Protein AF-A0A812XIU7-F1 (afdb_monomer_lite)

Structure (mmCIF, N/CA/C/O backbone):
data_AF-A0A812XIU7-F1
#
_entry.id   AF-A0A812XIU7-F1
#
loop_
_atom_site.group_PDB
_atom_site.id
_atom_site.type_symbol
_atom_site.label_atom_id
_atom_site.label_alt_id
_atom_site.label_comp_id
_atom_site.label_asym_id
_atom_site.label_entity_id
_atom_site.label_seq_id
_atom_site.pdbx_PDB_ins_code
_atom_site.Cartn_x
_atom_site.Cartn_y
_atom_site.Cartn_z
_atom_site.occupancy
_atom_site.B_iso_or_equiv
_atom_site.auth_seq_id
_atom_site.auth_comp_id
_atom_site.auth_asym_id
_atom_site.auth_atom_id
_atom_site.pdbx_PDB_model_num
ATOM 1 N N . MET A 1 1 ? -21.521 -12.046 -0.332 1.00 27.75 1 MET A N 1
ATOM 2 C CA . MET A 1 1 ? -21.557 -12.047 1.145 1.00 27.75 1 MET A CA 1
ATOM 3 C C . MET A 1 1 ? -20.134 -12.257 1.609 1.00 27.75 1 MET A C 1
ATOM 5 O O . MET A 1 1 ? -19.606 -13.340 1.399 1.00 27.75 1 MET A O 1
ATOM 9 N N . THR A 1 2 ? -19.492 -11.215 2.124 1.00 30.69 2 THR A N 1
ATOM 10 C CA . THR A 1 2 ? -18.152 -11.308 2.716 1.00 30.69 2 THR A CA 1
ATOM 11 C C . THR A 1 2 ? -18.256 -12.182 3.971 1.00 30.69 2 THR A C 1
ATOM 13 O O . THR A 1 2 ? -19.172 -11.941 4.762 1.00 30.69 2 THR A O 1
ATOM 16 N N . PRO A 1 3 ? -17.415 -13.212 4.167 1.00 35.97 3 PRO A N 1
ATOM 17 C CA . PRO A 1 3 ? -17.447 -13.993 5.396 1.00 35.97 3 PRO A CA 1
ATOM 18 C C . PRO A 1 3 ? -17.118 -13.063 6.568 1.00 35.97 3 PRO A C 1
ATOM 20 O O . PRO A 1 3 ? -16.015 -12.524 6.644 1.00 35.97 3 PRO A O 1
ATOM 23 N N . GLY A 1 4 ? -18.089 -12.824 7.450 1.00 38.94 4 GLY A N 1
ATOM 24 C CA . GLY A 1 4 ? -17.844 -12.110 8.699 1.00 38.94 4 GLY A CA 1
ATOM 25 C C . GLY A 1 4 ? -16.819 -12.875 9.535 1.00 38.94 4 GLY A C 1
ATOM 26 O O . GLY A 1 4 ? -16.829 -14.107 9.561 1.00 38.94 4 GLY A O 1
ATOM 27 N N . ARG A 1 5 ? -15.914 -12.153 10.200 1.00 52.97 5 ARG A N 1
ATOM 28 C CA . ARG A 1 5 ? -14.973 -12.758 11.148 1.00 52.97 5 ARG A CA 1
ATOM 29 C C . ARG A 1 5 ? -15.722 -13.221 12.392 1.00 52.97 5 ARG A C 1
ATOM 31 O O . ARG A 1 5 ? -16.670 -12.583 12.846 1.00 52.97 5 ARG A O 1
ATOM 38 N N . VAL A 1 6 ? -15.289 -14.351 12.930 1.00 43.41 6 VAL A N 1
ATOM 39 C CA . VAL A 1 6 ? -15.945 -15.030 14.040 1.00 43.41 6 VAL A CA 1
ATOM 40 C C . VAL A 1 6 ? -14.928 -15.217 15.155 1.00 43.41 6 VAL A C 1
ATOM 42 O O . VAL A 1 6 ? -13.907 -15.860 14.939 1.00 43.41 6 VAL A O 1
ATOM 45 N N . SER A 1 7 ? -15.218 -14.686 16.341 1.00 48.97 7 SER A N 1
ATOM 46 C CA . SER A 1 7 ? -14.472 -15.000 17.561 1.00 48.97 7 SER A CA 1
ATOM 47 C C . SER A 1 7 ? -15.329 -15.916 18.428 1.00 48.97 7 SER A C 1
ATOM 49 O O . SER A 1 7 ? -16.550 -15.761 18.497 1.00 48.97 7 SER A O 1
ATOM 51 N N . VAL A 1 8 ? -14.713 -16.882 19.102 1.00 49.06 8 VAL A N 1
ATOM 52 C CA . VAL A 1 8 ? -15.435 -17.764 20.027 1.00 49.06 8 VAL A CA 1
ATOM 53 C C . VAL A 1 8 ? -15.253 -17.234 21.446 1.00 49.06 8 VAL A C 1
ATOM 55 O O . VAL A 1 8 ? -14.121 -17.058 21.899 1.00 49.06 8 VAL A O 1
ATOM 58 N N . ILE A 1 9 ? -16.362 -16.968 22.144 1.00 50.53 9 ILE A N 1
ATOM 59 C CA . ILE A 1 9 ? -16.345 -16.592 23.560 1.00 50.53 9 ILE A CA 1
ATOM 60 C C . ILE A 1 9 ? -16.691 -17.837 24.371 1.00 50.53 9 ILE A C 1
ATOM 62 O O . ILE A 1 9 ? -17.777 -18.406 24.231 1.00 50.53 9 ILE A O 1
ATOM 66 N N . CYS A 1 10 ? -15.765 -18.255 25.230 1.00 45.28 10 CYS A N 1
ATOM 67 C CA . CYS A 1 10 ? -16.014 -19.315 26.198 1.00 45.28 10 CYS A CA 1
ATOM 68 C C . CYS A 1 10 ? -15.476 -18.877 27.565 1.00 45.28 10 CYS A C 1
ATOM 70 O O . CYS A 1 10 ? -14.320 -18.464 27.659 1.00 45.28 10 CYS A O 1
ATOM 72 N N . ASP A 1 11 ? -16.329 -18.926 28.592 1.00 48.81 11 ASP A N 1
ATOM 73 C CA . ASP A 1 11 ? -15.999 -18.636 29.996 1.00 48.81 11 ASP A CA 1
ATOM 74 C C . ASP A 1 11 ? -15.171 -17.347 30.206 1.00 48.81 11 ASP A C 1
ATOM 76 O O . ASP A 1 11 ? -14.060 -17.383 30.737 1.00 48.81 11 ASP A O 1
ATOM 80 N N . ASP A 1 12 ? -15.692 -16.203 29.740 1.00 52.38 12 ASP A N 1
ATOM 81 C CA . ASP A 1 12 ? -15.084 -14.861 29.853 1.00 52.38 12 ASP A CA 1
ATOM 82 C C . ASP A 1 12 ? -13.700 -14.682 29.188 1.00 52.38 12 ASP A C 1
ATOM 84 O O . ASP A 1 12 ? -13.035 -13.662 29.380 1.00 52.38 12 ASP A O 1
ATOM 88 N N . LYS A 1 13 ? -13.262 -15.633 28.351 1.00 44.34 13 LYS A N 1
ATOM 89 C CA . LYS A 1 13 ? -12.038 -15.519 27.544 1.00 44.34 13 LYS A CA 1
ATOM 90 C C . LYS A 1 13 ? -12.365 -15.351 26.063 1.00 44.34 13 LYS A C 1
ATOM 92 O O . LYS A 1 13 ? -13.088 -16.156 25.474 1.00 44.34 13 LYS A O 1
ATOM 97 N N . VAL A 1 14 ? -11.798 -14.305 25.461 1.00 50.66 14 VAL A N 1
ATOM 98 C CA . VAL A 1 14 ? -11.884 -14.031 24.020 1.00 50.66 14 VAL A CA 1
ATOM 99 C C . VAL A 1 14 ? -10.677 -14.655 23.330 1.00 50.66 14 VAL A C 1
ATOM 101 O O . VAL A 1 14 ? -9.539 -14.328 23.657 1.00 50.66 14 VAL A O 1
ATOM 104 N N . TRP A 1 15 ? -10.931 -15.541 22.369 1.00 48.22 15 TRP A N 1
ATOM 105 C CA . TRP A 1 15 ? -9.899 -16.167 21.543 1.00 48.22 15 TRP A CA 1
ATOM 106 C C . TRP A 1 15 ? -9.942 -15.541 20.146 1.00 48.22 15 TRP A C 1
ATOM 108 O O . TRP A 1 15 ? -10.990 -15.553 19.500 1.00 48.22 15 TRP A O 1
ATOM 118 N N . THR A 1 16 ? -8.827 -14.956 19.700 1.00 46.47 16 THR A N 1
ATOM 119 C CA . THR A 1 16 ? -8.733 -14.178 18.445 1.00 46.47 16 THR A CA 1
ATOM 120 C C . THR A 1 16 ? -7.820 -14.811 17.391 1.00 46.47 16 THR A C 1
ATOM 122 O O . THR A 1 16 ? -7.386 -14.119 16.473 1.00 46.47 16 THR A O 1
ATOM 125 N N . ASP A 1 17 ? -7.495 -16.099 17.514 1.00 44.28 17 ASP A N 1
ATOM 126 C CA . ASP A 1 17 ? -6.550 -16.754 16.603 1.00 44.28 17 ASP A CA 1
ATOM 127 C C . ASP A 1 17 ? -7.186 -17.051 15.226 1.00 44.28 17 ASP A C 1
ATOM 129 O O . ASP A 1 17 ? -8.308 -17.569 15.178 1.00 44.28 17 ASP A O 1
ATOM 133 N N . PRO A 1 18 ? -6.502 -16.764 14.099 1.00 41.38 18 PRO A N 1
ATOM 134 C CA . PRO A 1 18 ? -7.070 -16.896 12.757 1.00 41.38 18 PRO A CA 1
ATOM 135 C C . PRO A 1 18 ? -7.195 -18.345 12.249 1.00 41.38 18 PRO A C 1
ATOM 137 O O . PRO A 1 18 ? -7.810 -18.554 11.206 1.00 41.38 18 PRO A O 1
ATOM 140 N N . GLU A 1 19 ? -6.682 -19.349 12.972 1.00 40.09 19 GLU A N 1
ATOM 141 C CA . GLU A 1 19 ? -6.686 -20.764 12.548 1.00 40.09 19 GLU A CA 1
ATOM 142 C C . GLU A 1 19 ? -7.580 -21.694 13.385 1.00 40.09 19 GLU A C 1
ATOM 144 O O . GLU A 1 19 ? -7.420 -22.917 13.373 1.00 40.09 19 GLU A O 1
ATOM 149 N N . ILE A 1 20 ? -8.569 -21.167 14.107 1.00 44.88 20 ILE A N 1
ATOM 150 C CA . ILE A 1 20 ? -9.495 -22.041 14.833 1.00 44.88 20 ILE A CA 1
ATOM 151 C C . ILE A 1 20 ? -10.476 -22.683 13.841 1.00 44.88 20 ILE A C 1
ATOM 153 O O . ILE A 1 20 ? -11.452 -22.073 13.399 1.00 44.88 20 ILE A O 1
ATOM 157 N N . GLN A 1 21 ? -10.245 -23.953 13.501 1.00 41.19 21 GLN A N 1
ATOM 158 C CA . GLN A 1 21 ? -11.233 -24.751 12.785 1.00 41.19 21 GLN A CA 1
ATOM 159 C C . GLN A 1 21 ? -12.476 -24.914 13.677 1.00 41.19 21 GLN A C 1
ATOM 161 O O . GLN A 1 21 ? -12.418 -25.531 14.736 1.00 41.19 21 GLN A O 1
ATOM 166 N N . LEU A 1 22 ? -13.629 -24.409 13.216 1.00 43.75 22 LEU A N 1
ATOM 167 C CA . LEU A 1 22 ? -14.966 -24.464 13.856 1.00 43.75 22 LEU A CA 1
ATOM 168 C C . LEU A 1 22 ? -15.405 -25.848 14.398 1.00 43.75 22 LEU A C 1
ATOM 170 O O . LEU A 1 22 ? -16.418 -25.964 15.082 1.00 43.75 22 LEU A O 1
ATOM 174 N N . LYS A 1 23 ? -14.665 -26.908 14.070 1.00 43.53 23 LYS A N 1
ATOM 175 C CA . LYS A 1 23 ? -14.909 -28.309 14.422 1.00 43.53 23 LYS A CA 1
ATOM 176 C C . LYS A 1 23 ? -14.686 -28.589 15.914 1.00 43.53 23 LYS A C 1
ATOM 178 O O . LYS A 1 23 ? -15.321 -29.491 16.451 1.00 43.53 23 LYS A O 1
ATOM 183 N N . ASP A 1 24 ? -13.838 -27.801 16.575 1.00 45.62 24 ASP A N 1
ATOM 184 C CA . ASP A 1 24 ? -13.311 -28.127 17.908 1.00 45.62 24 ASP A CA 1
ATOM 185 C C . ASP A 1 24 ? -14.103 -27.514 19.083 1.00 45.62 24 ASP A C 1
ATOM 187 O O . ASP A 1 24 ? -13.796 -27.782 20.245 1.00 45.62 24 ASP A O 1
ATOM 191 N N . PHE A 1 25 ? -15.150 -26.722 18.814 1.00 49.72 25 PHE A N 1
ATOM 192 C CA . PHE A 1 25 ? -15.809 -25.877 19.827 1.00 49.72 25 PHE A CA 1
ATOM 193 C C . PHE A 1 25 ? -17.215 -26.312 20.277 1.00 49.72 25 PHE A C 1
ATOM 195 O O . PHE A 1 25 ? -17.905 -25.558 20.961 1.00 49.72 25 PHE A O 1
ATOM 202 N N . TRP A 1 26 ? -17.636 -27.549 19.998 1.00 45.97 26 TRP A N 1
ATOM 203 C CA . TRP A 1 26 ? -18.909 -28.100 20.500 1.00 45.97 26 TRP A CA 1
ATOM 204 C C . TRP A 1 26 ? -18.817 -28.588 21.958 1.00 45.97 26 TRP A C 1
ATOM 206 O O . TRP A 1 26 ? -19.175 -29.724 22.267 1.00 45.97 26 TRP A O 1
ATOM 216 N N . LYS A 1 27 ? -18.318 -27.745 22.870 1.00 48.00 27 LYS A N 1
ATOM 217 C CA . LYS A 1 27 ? -18.477 -27.958 24.317 1.00 48.00 27 LYS A CA 1
ATOM 218 C C . LYS A 1 27 ? -19.702 -27.187 24.804 1.00 48.00 27 LYS A C 1
ATOM 220 O O . LYS A 1 27 ? -19.914 -26.042 24.410 1.00 48.00 27 LYS A O 1
ATOM 225 N N . GLU A 1 28 ? -20.513 -27.823 25.647 1.00 43.22 28 GLU A N 1
ATOM 226 C CA . GLU A 1 28 ? -21.663 -27.186 26.297 1.00 43.22 28 GLU A CA 1
ATOM 227 C C . GLU A 1 28 ? -21.200 -25.919 27.042 1.00 43.22 28 GLU A C 1
ATOM 229 O O . GLU A 1 28 ? -20.360 -26.009 27.932 1.00 43.22 28 GLU A O 1
ATOM 234 N N . GLY A 1 29 ? -21.719 -24.745 26.657 1.00 51.94 29 GLY A N 1
ATOM 235 C CA . GLY A 1 29 ? -21.456 -23.465 27.334 1.00 51.94 29 GLY A CA 1
ATOM 236 C C . GLY A 1 29 ? -20.746 -22.380 26.514 1.00 51.94 29 GLY A C 1
ATOM 237 O O . GLY A 1 29 ? -20.786 -21.223 26.922 1.00 51.94 29 GLY A O 1
ATOM 238 N N . CYS A 1 30 ? -20.153 -22.683 25.351 1.00 45.47 30 CYS A N 1
ATOM 239 C CA . CYS A 1 30 ? -19.536 -21.639 24.523 1.00 45.47 30 CYS A CA 1
ATOM 240 C C . CYS A 1 30 ? -20.581 -20.922 23.642 1.00 45.47 30 CYS A C 1
ATOM 242 O O . CYS A 1 30 ? -21.376 -21.564 22.950 1.00 45.47 30 CYS A O 1
ATOM 244 N N . THR A 1 31 ? -20.547 -19.585 23.619 1.00 48.44 31 THR A N 1
ATOM 245 C CA . THR A 1 31 ? -21.365 -18.760 22.713 1.00 48.44 31 THR A CA 1
ATOM 246 C C . THR A 1 31 ? -20.494 -18.217 21.590 1.00 48.44 31 THR A C 1
ATOM 248 O O . THR A 1 31 ? -19.477 -17.560 21.811 1.00 48.44 31 THR A O 1
ATOM 251 N N . LEU A 1 32 ? -20.907 -18.498 20.359 1.00 45.50 32 LEU A N 1
ATOM 252 C CA . LEU A 1 32 ? -20.298 -17.944 19.163 1.00 45.50 32 LEU A CA 1
ATOM 253 C C . LEU A 1 32 ? -20.829 -16.521 18.972 1.00 45.50 32 LEU A C 1
ATOM 255 O O . LEU A 1 32 ? -21.964 -16.332 18.537 1.00 45.50 32 LEU A O 1
ATOM 259 N N . THR A 1 33 ? -20.016 -15.526 19.310 1.00 43.94 33 THR A N 1
ATOM 260 C CA . THR A 1 33 ? -20.345 -14.126 19.046 1.00 43.94 33 THR A CA 1
ATOM 261 C C . THR A 1 33 ? -19.482 -13.669 17.886 1.00 43.94 33 THR A C 1
ATOM 263 O O . THR A 1 33 ? -18.273 -13.508 18.032 1.00 43.94 33 THR A O 1
ATOM 266 N N . ALA A 1 34 ? -20.093 -13.462 16.720 1.00 43.47 34 ALA A N 1
ATOM 267 C CA . ALA A 1 34 ? -19.420 -12.773 15.629 1.00 43.47 34 ALA A CA 1
ATOM 268 C C . ALA A 1 34 ? -19.021 -11.375 16.127 1.00 43.47 34 ALA A C 1
ATOM 270 O O . ALA A 1 34 ? -19.867 -10.500 16.304 1.00 43.47 34 ALA A O 1
ATOM 271 N N . LEU A 1 35 ? -17.737 -11.189 16.433 1.00 45.88 35 LEU A N 1
ATOM 272 C CA . LEU A 1 35 ? -17.168 -9.870 16.650 1.00 45.88 35 LEU A CA 1
ATOM 273 C C . LEU A 1 35 ? -16.968 -9.273 15.263 1.00 45.88 35 LEU A C 1
ATOM 275 O O . LEU A 1 35 ? -15.939 -9.474 14.618 1.00 45.88 35 LEU A O 1
ATOM 279 N N . GLU A 1 36 ? -17.991 -8.572 14.787 1.00 51.38 36 GLU A N 1
ATOM 280 C CA . GLU A 1 36 ? -17.862 -7.729 13.610 1.00 51.38 36 GLU A CA 1
ATOM 281 C C . GLU A 1 36 ? -16.829 -6.650 13.940 1.00 51.38 36 GLU A C 1
ATOM 283 O O . GLU A 1 36 ? -17.086 -5.726 14.714 1.00 51.38 36 GLU A O 1
ATOM 288 N N . THR A 1 37 ? -15.616 -6.788 13.399 1.00 58.59 37 THR A N 1
ATOM 289 C CA . THR A 1 37 ? -14.691 -5.656 13.375 1.00 58.59 37 THR A CA 1
ATOM 290 C C . THR A 1 37 ? -15.404 -4.550 12.598 1.00 58.59 37 THR A C 1
ATOM 292 O O . THR A 1 37 ? -15.883 -4.836 11.496 1.00 58.59 37 THR A O 1
ATOM 295 N N . PRO A 1 38 ? -15.538 -3.326 13.142 1.00 68.69 38 PRO A N 1
ATOM 296 C CA . PRO A 1 38 ? -16.236 -2.264 12.437 1.00 68.69 38 PRO A CA 1
ATOM 297 C C . PRO A 1 38 ? -15.642 -2.093 11.040 1.00 68.69 38 PRO A C 1
ATOM 299 O O . PRO A 1 38 ? -14.417 -1.998 10.899 1.00 68.69 38 PRO A O 1
ATOM 302 N N . ALA A 1 39 ? -16.505 -2.074 10.022 1.00 83.06 39 ALA A N 1
ATOM 303 C CA . ALA A 1 39 ? -16.090 -1.857 8.641 1.00 83.06 39 ALA A CA 1
ATOM 304 C C . ALA A 1 39 ? -15.208 -0.606 8.538 1.00 83.06 39 ALA A C 1
ATOM 306 O O . ALA A 1 39 ? -15.404 0.367 9.281 1.00 83.06 39 ALA A O 1
ATOM 307 N N . TRP A 1 40 ? -14.230 -0.624 7.633 1.00 91.81 40 TRP A N 1
ATOM 308 C CA . TRP A 1 40 ? -13.385 0.544 7.463 1.00 91.81 40 TRP A CA 1
ATOM 309 C C . TRP A 1 40 ? -14.194 1.736 6.949 1.00 91.81 40 TRP A C 1
ATOM 311 O O . TRP A 1 40 ? -15.048 1.637 6.071 1.00 91.81 40 TRP A O 1
ATOM 321 N N . GLY A 1 41 ? -13.905 2.893 7.531 1.00 92.62 41 GLY A N 1
ATOM 322 C CA . GLY A 1 41 ? -14.511 4.166 7.184 1.00 92.62 41 GLY A CA 1
ATOM 323 C C . GLY A 1 41 ? -13.704 5.312 7.778 1.00 92.62 41 GLY A C 1
ATOM 324 O O . GLY A 1 41 ? -12.737 5.094 8.512 1.00 92.62 41 GLY A O 1
ATOM 325 N N . VAL A 1 42 ? -14.123 6.545 7.492 1.00 93.31 42 VAL A N 1
ATOM 326 C CA . VAL A 1 42 ? -13.384 7.768 7.855 1.00 93.31 42 VAL A CA 1
ATOM 327 C C . VAL A 1 42 ? -13.032 7.824 9.348 1.00 93.31 42 VAL A C 1
ATOM 329 O O . VAL A 1 42 ? -11.911 8.172 9.694 1.00 93.31 42 VAL A O 1
ATOM 332 N N . ALA A 1 43 ? -13.941 7.424 10.244 1.00 94.06 43 ALA A N 1
ATOM 333 C CA . ALA A 1 43 ? -13.693 7.457 11.690 1.00 94.06 43 ALA A CA 1
ATOM 334 C C . ALA A 1 43 ? -12.560 6.510 12.141 1.00 94.06 43 ALA A C 1
ATOM 336 O O . ALA A 1 43 ? -11.725 6.884 12.969 1.00 94.06 43 ALA A O 1
ATOM 337 N N . ARG A 1 44 ? -12.504 5.291 11.585 1.00 94.69 44 ARG A N 1
ATOM 338 C CA . ARG A 1 44 ? -11.441 4.319 11.891 1.00 94.69 44 ARG A CA 1
ATOM 339 C C . ARG A 1 44 ? -10.114 4.745 11.262 1.00 94.69 44 ARG A C 1
ATOM 341 O O . ARG A 1 44 ? -9.084 4.683 11.926 1.00 94.69 44 ARG A O 1
ATOM 348 N N . LEU A 1 45 ? -10.147 5.292 10.043 1.00 96.94 45 LEU A N 1
ATOM 349 C CA . LEU A 1 45 ? -8.972 5.896 9.406 1.00 96.94 45 LEU A CA 1
ATOM 350 C C . LEU A 1 45 ? -8.408 7.079 10.209 1.00 96.94 45 LEU A C 1
ATOM 352 O O . LEU A 1 45 ? -7.197 7.171 10.366 1.00 96.94 45 LEU A O 1
ATOM 356 N N . GLU A 1 46 ? -9.250 7.948 10.775 1.00 97.06 46 GLU A N 1
ATOM 357 C CA . GLU A 1 46 ? -8.790 9.041 11.650 1.00 97.06 46 GLU A CA 1
ATOM 358 C C . GLU A 1 46 ? -8.149 8.516 12.946 1.00 97.06 46 GLU A C 1
ATOM 360 O O . GLU A 1 46 ? -7.183 9.093 13.446 1.00 97.06 46 GLU A O 1
ATOM 365 N N . THR A 1 47 ? -8.626 7.380 13.464 1.00 96.00 47 THR A N 1
ATOM 366 C CA . THR A 1 47 ? -7.997 6.716 14.617 1.00 96.00 47 THR A CA 1
ATOM 367 C C . THR A 1 47 ? -6.622 6.162 14.242 1.00 96.00 47 THR A C 1
ATOM 369 O O . THR A 1 47 ? -5.651 6.395 14.961 1.00 96.00 47 THR A O 1
ATOM 372 N N . LEU A 1 48 ? -6.504 5.491 13.091 1.00 95.69 48 LEU A N 1
ATOM 373 C CA . LEU A 1 48 ? -5.216 5.022 12.574 1.00 95.69 48 LEU A CA 1
ATOM 374 C C . LEU A 1 48 ? -4.253 6.194 12.321 1.00 95.69 48 LEU A C 1
ATOM 376 O O . LEU A 1 48 ? -3.085 6.142 12.703 1.00 95.69 48 LEU A O 1
ATOM 380 N N . LYS A 1 49 ? -4.755 7.290 11.749 1.00 97.00 49 LYS A N 1
ATOM 381 C CA . LYS A 1 49 ? -4.004 8.527 11.507 1.00 97.00 49 LYS A CA 1
ATOM 382 C C . LYS A 1 49 ? -3.428 9.115 12.781 1.00 97.00 49 LYS A C 1
ATOM 384 O O . LYS A 1 49 ? -2.274 9.532 12.777 1.00 97.00 49 LYS A O 1
ATOM 389 N N . ALA A 1 50 ? -4.197 9.134 13.869 1.00 96.69 50 ALA A N 1
ATOM 390 C CA . ALA A 1 50 ? -3.696 9.601 15.155 1.00 96.69 50 ALA A CA 1
ATOM 391 C C . ALA A 1 50 ? -2.479 8.782 15.621 1.00 96.69 50 ALA A C 1
ATOM 393 O O . ALA A 1 50 ? -1.508 9.366 16.099 1.00 96.69 50 ALA A O 1
ATOM 394 N N . LYS A 1 51 ? -2.486 7.458 15.409 1.00 94.25 51 LYS A N 1
ATOM 395 C CA . LYS A 1 51 ? -1.351 6.580 15.742 1.00 94.25 51 LYS A CA 1
ATOM 396 C C . LYS A 1 51 ? -0.132 6.852 14.855 1.00 94.25 51 LYS A C 1
ATOM 398 O O . LYS A 1 51 ? 0.971 7.001 15.368 1.00 94.25 51 LYS A O 1
ATOM 403 N N . PHE A 1 52 ? -0.323 7.011 13.545 1.00 95.25 52 PHE A N 1
ATOM 404 C CA . PHE A 1 52 ? 0.768 7.382 12.630 1.00 95.25 52 PHE A CA 1
ATOM 405 C C . PHE A 1 52 ? 1.377 8.750 12.957 1.00 95.25 52 PHE A C 1
ATOM 407 O O . PHE A 1 52 ? 2.591 8.906 12.921 1.00 95.25 52 PHE A O 1
ATOM 414 N N . LEU A 1 53 ? 0.557 9.742 13.313 1.00 95.12 53 LEU A N 1
ATOM 415 C CA . LEU A 1 53 ? 1.043 11.070 13.702 1.00 95.12 53 LEU A CA 1
ATOM 416 C C . LEU A 1 53 ? 1.753 11.076 15.060 1.00 95.12 53 LEU A C 1
ATOM 418 O O . LEU A 1 53 ? 2.615 11.921 15.284 1.00 95.12 53 LEU A O 1
ATOM 422 N N . LYS A 1 54 ? 1.401 10.153 15.960 1.00 94.06 54 LYS A N 1
ATOM 423 C CA . LYS A 1 54 ? 2.095 9.974 17.240 1.00 94.06 54 LYS A CA 1
ATOM 424 C C . LYS A 1 54 ? 3.518 9.433 17.043 1.00 94.06 54 LYS A C 1
ATOM 426 O O . LYS A 1 54 ? 4.422 9.882 17.737 1.00 94.06 54 LYS A O 1
ATOM 431 N N . HIS A 1 55 ? 3.706 8.525 16.084 1.00 91.50 55 HIS A N 1
ATOM 432 C CA . HIS A 1 55 ? 4.930 7.721 15.913 1.00 91.50 55 HIS A CA 1
ATOM 433 C C . HIS A 1 55 ? 5.676 7.973 14.601 1.00 91.50 55 HIS A C 1
ATOM 435 O O . HIS A 1 55 ? 6.522 7.192 14.175 1.00 91.50 55 HIS A O 1
ATOM 441 N N . GLY A 1 56 ? 5.330 9.034 13.890 1.00 93.75 56 GLY A N 1
ATOM 442 C CA . GLY A 1 56 ? 5.839 9.251 12.550 1.00 93.75 56 GLY A CA 1
ATOM 443 C C . GLY A 1 56 ? 5.251 10.498 11.928 1.00 93.75 56 GLY A C 1
ATOM 444 O O . GLY A 1 56 ? 5.242 11.567 12.539 1.00 93.75 56 GLY A O 1
ATOM 445 N N . LYS A 1 57 ? 4.815 10.395 10.675 1.00 95.50 57 LYS A N 1
ATOM 446 C CA . LYS A 1 57 ? 4.298 11.544 9.935 1.00 95.50 57 LYS A CA 1
ATOM 447 C C . LYS A 1 57 ? 3.305 11.147 8.859 1.00 95.50 57 LYS A C 1
ATOM 449 O O . LYS A 1 57 ? 3.226 10.004 8.416 1.00 95.50 57 LYS A O 1
ATOM 454 N N . LEU A 1 58 ? 2.587 12.166 8.414 1.00 96.56 58 LEU A N 1
ATOM 455 C CA . LEU A 1 58 ? 1.675 12.110 7.293 1.00 96.56 58 LEU A CA 1
ATOM 456 C C . LEU A 1 58 ? 2.033 13.230 6.321 1.00 96.56 58 LEU A C 1
ATOM 458 O O . LEU A 1 58 ? 2.080 14.397 6.712 1.00 96.56 58 LEU A O 1
ATOM 462 N N . GLU A 1 59 ? 2.269 12.886 5.065 1.00 97.56 59 GLU A N 1
ATOM 463 C CA . GLU A 1 59 ? 2.670 13.828 4.027 1.00 97.56 59 GLU A CA 1
ATOM 464 C C . GLU A 1 59 ? 1.523 14.023 3.034 1.00 97.56 59 GLU A C 1
ATOM 466 O O . GLU A 1 59 ? 0.861 13.075 2.605 1.00 97.56 59 GLU A O 1
ATOM 471 N N . LYS A 1 60 ? 1.248 15.286 2.693 1.00 96.62 60 LYS A N 1
ATOM 472 C CA . LYS A 1 60 ? 0.218 15.653 1.708 1.00 96.62 60 LYS A CA 1
ATOM 473 C C . LYS A 1 60 ? 0.730 15.595 0.273 1.00 96.62 60 LYS A C 1
ATOM 475 O O . LYS A 1 60 ? -0.075 15.474 -0.643 1.00 96.62 60 LYS A O 1
ATOM 480 N N . GLU A 1 61 ? 2.045 15.655 0.106 1.00 95.06 61 GLU A N 1
ATOM 481 C CA . GLU A 1 61 ? 2.759 15.513 -1.156 1.00 95.06 61 GLU A CA 1
ATOM 482 C C . GLU A 1 61 ? 4.045 14.729 -0.883 1.00 95.06 61 GLU A C 1
ATOM 484 O O . GLU A 1 61 ? 4.656 14.905 0.171 1.00 95.06 61 GLU A O 1
ATOM 489 N N . ALA A 1 62 ? 4.421 13.844 -1.802 1.00 96.31 62 ALA A N 1
ATOM 490 C CA . ALA A 1 62 ? 5.644 13.058 -1.733 1.00 96.31 62 ALA A CA 1
ATOM 491 C C . ALA A 1 62 ? 6.078 12.693 -3.156 1.00 96.31 62 ALA A C 1
ATOM 493 O O . ALA A 1 62 ? 5.242 12.317 -3.982 1.00 96.31 62 ALA A O 1
ATOM 494 N N . ASP A 1 63 ? 7.373 12.811 -3.437 1.00 95.69 63 ASP A N 1
ATOM 495 C CA . ASP A 1 63 ? 7.924 12.483 -4.750 1.00 95.69 63 ASP A CA 1
ATOM 496 C C . ASP A 1 63 ? 7.695 11.000 -5.076 1.00 95.69 63 ASP A C 1
ATOM 498 O O . ASP A 1 63 ? 7.758 10.133 -4.202 1.00 95.69 63 ASP A O 1
ATOM 502 N N . GLY A 1 64 ? 7.378 10.711 -6.340 1.00 95.94 64 GLY A N 1
ATOM 503 C CA . GLY A 1 64 ? 7.091 9.350 -6.804 1.00 95.94 64 GLY A CA 1
ATOM 504 C C . GLY A 1 64 ? 5.763 8.759 -6.314 1.00 95.94 64 GLY A C 1
ATOM 505 O O . GLY A 1 64 ? 5.473 7.610 -6.635 1.00 95.94 64 GLY A O 1
ATOM 506 N N . CYS A 1 65 ? 4.939 9.514 -5.577 1.00 97.62 65 CYS A N 1
ATOM 507 C CA . CYS A 1 65 ? 3.646 9.050 -5.070 1.00 97.62 65 CYS A CA 1
ATOM 508 C C . CYS A 1 65 ? 2.467 9.647 -5.858 1.00 97.62 65 CYS A C 1
ATOM 510 O O . CYS A 1 65 ? 2.429 10.840 -6.165 1.00 97.62 65 CYS A O 1
ATOM 512 N N . ARG A 1 66 ? 1.460 8.820 -6.150 1.00 97.19 66 ARG A N 1
ATOM 513 C CA . ARG A 1 66 ? 0.193 9.219 -6.773 1.00 97.19 66 ARG A CA 1
ATOM 514 C C . ARG A 1 66 ? -0.699 9.967 -5.780 1.00 97.19 66 ARG A C 1
ATOM 516 O O . ARG A 1 66 ? -0.718 9.679 -4.583 1.00 97.19 66 ARG A O 1
ATOM 523 N N . LYS A 1 67 ? -1.502 10.895 -6.305 1.00 96.88 67 LYS A N 1
ATOM 524 C CA . LYS A 1 67 ? -2.628 11.514 -5.586 1.00 96.88 67 LYS A CA 1
ATOM 525 C C . LYS A 1 67 ? -3.873 10.624 -5.688 1.00 96.88 67 LYS A C 1
ATOM 527 O O . LYS A 1 67 ? -3.945 9.747 -6.543 1.00 96.88 67 LYS A O 1
ATOM 532 N N . HIS A 1 68 ? -4.847 10.840 -4.804 1.00 95.75 68 HIS A N 1
ATOM 533 C CA . HIS A 1 68 ? -6.062 10.015 -4.716 1.00 95.75 68 HIS A CA 1
ATOM 534 C C . HIS A 1 68 ? -6.953 10.082 -5.970 1.00 95.75 68 HIS A C 1
ATOM 536 O O . HIS A 1 68 ? -7.841 9.256 -6.142 1.00 95.75 68 HIS A O 1
ATOM 542 N N . ASP A 1 69 ? -6.786 11.127 -6.778 1.00 94.44 69 ASP A N 1
ATOM 543 C CA . ASP A 1 69 ? -7.518 11.443 -8.005 1.00 94.44 69 ASP A CA 1
ATOM 544 C C . ASP A 1 69 ? -6.639 11.305 -9.253 1.00 94.44 69 ASP A C 1
ATOM 546 O O . ASP A 1 69 ? -7.021 11.764 -10.328 1.00 94.44 69 ASP A O 1
ATOM 550 N N . ALA A 1 70 ? -5.459 10.689 -9.121 1.00 93.62 70 ALA A N 1
ATOM 551 C CA . ALA A 1 70 ? -4.616 10.395 -10.266 1.00 93.62 70 ALA A CA 1
ATOM 552 C C . ALA A 1 70 ? -5.361 9.474 -11.240 1.00 93.62 70 ALA A C 1
ATOM 554 O O . ALA A 1 70 ? -5.932 8.460 -10.834 1.00 93.62 70 ALA A O 1
ATOM 555 N N . GLU A 1 71 ? -5.317 9.816 -12.526 1.00 93.81 71 GLU A N 1
ATOM 556 C CA . GLU A 1 71 ? -5.849 8.952 -13.574 1.00 93.81 71 GLU A CA 1
ATOM 557 C C . GLU A 1 71 ? -5.079 7.625 -13.586 1.00 93.81 71 GLU A C 1
ATOM 559 O O . GLU A 1 71 ? -3.842 7.590 -13.528 1.00 93.81 71 GLU A O 1
ATOM 564 N N . LEU A 1 72 ? -5.834 6.530 -13.633 1.00 95.06 72 LEU A N 1
ATOM 565 C CA . LEU A 1 72 ? -5.307 5.188 -13.819 1.00 95.06 72 LEU A CA 1
ATOM 566 C C . LEU A 1 72 ? -5.616 4.711 -15.245 1.00 95.06 72 LEU A C 1
ATOM 568 O O . LEU A 1 72 ? -6.600 5.164 -15.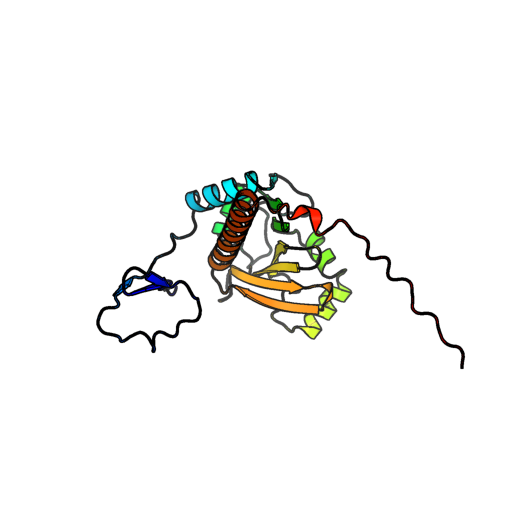831 1.00 95.06 72 LEU A O 1
ATOM 572 N N . PRO A 1 73 ? -4.796 3.804 -15.804 1.00 93.88 73 PRO A N 1
ATOM 573 C CA . PRO A 1 73 ? -5.114 3.122 -17.053 1.00 93.88 73 PRO A CA 1
ATOM 574 C C . PRO A 1 73 ? -6.510 2.481 -17.049 1.00 93.88 73 PRO A C 1
ATOM 576 O O . PRO A 1 73 ? -7.008 2.063 -16.002 1.00 93.88 73 PRO A O 1
ATOM 579 N N . ASP A 1 74 ? -7.107 2.353 -18.235 1.00 95.31 74 ASP A N 1
ATOM 580 C CA . ASP A 1 74 ? -8.428 1.744 -18.411 1.00 95.31 74 ASP A CA 1
ATOM 581 C C . ASP A 1 74 ? -8.509 0.348 -17.766 1.00 95.31 74 ASP A C 1
ATOM 583 O O . ASP A 1 74 ? -7.634 -0.500 -17.951 1.00 95.31 74 ASP A O 1
ATOM 587 N N . GLY A 1 75 ? -9.592 0.106 -17.021 1.00 95.88 75 GLY A N 1
ATOM 588 C CA . GLY A 1 75 ? -9.828 -1.148 -16.298 1.00 95.88 75 GLY A CA 1
ATOM 589 C C . GLY A 1 75 ? -9.134 -1.244 -14.936 1.00 95.88 75 GLY A C 1
ATOM 590 O O . GLY A 1 75 ? -9.292 -2.260 -14.253 1.00 95.88 75 GLY A O 1
ATOM 591 N N . LEU A 1 76 ? -8.387 -0.210 -14.526 1.00 97.69 76 LEU A N 1
ATOM 592 C CA . LEU A 1 76 ? -7.793 -0.124 -13.196 1.00 97.69 76 LEU A CA 1
ATOM 593 C C . LEU A 1 76 ? -8.541 0.862 -12.295 1.00 97.69 76 LEU A C 1
ATOM 595 O O . LEU A 1 76 ? -8.928 1.953 -12.711 1.00 97.69 76 LEU A O 1
ATOM 599 N N . ALA A 1 77 ? -8.677 0.496 -11.025 1.00 97.62 77 ALA A N 1
ATOM 600 C CA . ALA A 1 77 ? -9.284 1.314 -9.988 1.00 97.62 77 ALA A CA 1
ATOM 601 C C . ALA A 1 77 ? -8.521 1.176 -8.663 1.00 97.62 77 ALA A C 1
ATOM 603 O O . ALA A 1 77 ? -7.906 0.153 -8.371 1.00 97.62 77 ALA A O 1
ATOM 604 N N . LEU A 1 78 ? -8.581 2.206 -7.817 1.00 97.88 78 LEU A N 1
ATOM 605 C CA . LEU A 1 78 ? -8.131 2.088 -6.430 1.00 97.88 78 LEU A CA 1
ATOM 606 C C . LEU A 1 78 ? -9.285 1.574 -5.560 1.00 97.88 78 LEU A C 1
ATOM 608 O O . LEU A 1 78 ? -10.413 2.057 -5.712 1.00 97.88 78 LEU A O 1
ATOM 612 N N . PRO A 1 79 ? -9.033 0.668 -4.597 1.00 97.44 79 PRO A N 1
ATOM 613 C CA . PRO A 1 79 ? -10.015 0.345 -3.570 1.00 97.44 79 PRO A CA 1
ATOM 614 C C . PRO A 1 79 ? -10.530 1.616 -2.884 1.00 97.44 79 PRO A C 1
ATOM 616 O O . PRO A 1 79 ? -9.754 2.500 -2.521 1.00 97.44 79 PRO A O 1
ATOM 619 N N . SER A 1 80 ? -11.843 1.720 -2.677 1.00 96.50 80 SER A N 1
ATOM 620 C CA . SER A 1 80 ? -12.478 2.958 -2.195 1.00 96.50 80 SER A CA 1
ATOM 621 C C . SER A 1 80 ? -11.889 3.468 -0.878 1.00 96.50 80 SER A C 1
ATOM 623 O O . SER A 1 80 ? -11.663 4.666 -0.719 1.00 96.50 80 SER A O 1
ATOM 625 N N . ILE A 1 81 ? -11.573 2.571 0.055 1.00 96.81 81 ILE A N 1
ATOM 626 C CA . ILE A 1 81 ? -10.967 2.955 1.329 1.00 96.81 81 ILE A CA 1
ATOM 627 C C . ILE A 1 81 ? -9.500 3.394 1.186 1.00 96.81 81 ILE A C 1
ATOM 629 O O . ILE A 1 81 ? -9.054 4.255 1.944 1.00 96.81 81 ILE A O 1
ATOM 633 N N . LEU A 1 82 ? -8.765 2.885 0.187 1.00 97.88 82 LEU A N 1
ATOM 634 C CA . LEU A 1 82 ? -7.427 3.383 -0.149 1.00 97.88 82 LEU A CA 1
ATOM 635 C C . LEU A 1 82 ? -7.508 4.837 -0.629 1.00 97.88 82 LEU A C 1
ATOM 637 O O . LEU A 1 82 ? -6.713 5.667 -0.198 1.00 97.88 82 LEU A O 1
ATOM 641 N N . ILE A 1 83 ? -8.519 5.177 -1.436 1.00 98.00 83 ILE A N 1
ATOM 642 C CA . ILE A 1 83 ? -8.778 6.564 -1.858 1.00 98.00 83 ILE A CA 1
ATOM 643 C C . ILE A 1 83 ? -9.032 7.461 -0.636 1.00 98.00 83 ILE A C 1
ATOM 645 O O . ILE A 1 83 ? -8.460 8.549 -0.543 1.00 98.00 83 ILE A O 1
ATOM 649 N N . GLU A 1 84 ? -9.857 7.023 0.321 1.00 97.88 84 GLU A N 1
ATOM 650 C CA . GLU A 1 84 ? -10.114 7.787 1.553 1.00 97.88 84 GLU A CA 1
ATOM 651 C C . GLU A 1 84 ? -8.846 7.978 2.402 1.00 97.88 84 GLU A C 1
ATOM 653 O O . GLU A 1 84 ? -8.595 9.079 2.900 1.00 97.88 84 GLU A O 1
ATOM 658 N N . LEU A 1 85 ? -8.002 6.948 2.507 1.00 97.19 85 LEU A N 1
ATOM 659 C CA . LEU A 1 85 ? -6.694 7.034 3.160 1.00 97.19 85 LEU A CA 1
ATOM 660 C C . LEU A 1 85 ? -5.780 8.052 2.449 1.00 97.19 85 LEU A C 1
ATOM 662 O O . LEU A 1 85 ? -5.181 8.911 3.100 1.00 97.19 85 LEU A O 1
ATOM 666 N N . MET A 1 86 ? -5.729 8.028 1.114 1.00 98.00 86 MET A N 1
ATOM 667 C CA . MET A 1 86 ? -4.909 8.943 0.308 1.00 98.00 86 MET A CA 1
ATOM 668 C C . MET A 1 86 ? -5.388 10.403 0.369 1.00 98.00 86 MET A C 1
ATOM 670 O O . MET A 1 86 ? -4.572 11.325 0.332 1.00 98.00 86 MET A O 1
ATOM 674 N N . LYS A 1 87 ? -6.698 10.649 0.520 1.00 97.81 87 LYS A N 1
ATOM 675 C CA . LYS A 1 87 ? -7.245 11.998 0.781 1.00 97.81 87 LYS A CA 1
ATOM 676 C C . LYS A 1 87 ? -6.716 12.584 2.094 1.00 97.81 87 LYS A C 1
ATOM 678 O O . LYS A 1 87 ? -6.485 13.796 2.209 1.00 97.81 87 LYS A O 1
ATOM 683 N N . MET A 1 88 ? -6.502 11.740 3.103 1.00 97.88 88 MET A N 1
ATOM 684 C CA . MET A 1 88 ? -5.916 12.163 4.375 1.00 97.88 88 MET A CA 1
ATOM 685 C C . MET A 1 88 ? -4.408 12.418 4.260 1.00 97.88 88 MET A C 1
ATOM 687 O O . MET A 1 88 ? -3.936 13.390 4.850 1.00 97.88 88 MET A O 1
ATOM 691 N N . GLY A 1 89 ? -3.676 11.648 3.459 1.00 97.69 89 GLY A N 1
ATOM 692 C CA . GLY A 1 89 ? -2.271 11.890 3.121 1.00 97.69 89 GLY A CA 1
ATOM 693 C C . GLY A 1 89 ? -1.780 10.910 2.063 1.00 97.69 89 GLY A C 1
ATOM 694 O O . GLY A 1 89 ? -2.192 9.755 2.069 1.00 97.69 89 GLY A O 1
ATOM 695 N N . VAL A 1 90 ? -0.911 11.366 1.160 1.00 97.50 90 VAL A N 1
ATOM 696 C CA . VAL A 1 90 ? -0.399 10.543 0.047 1.00 97.50 90 VAL A CA 1
ATOM 697 C C . VAL A 1 90 ? 0.710 9.592 0.483 1.00 97.50 90 VAL A C 1
ATOM 699 O O . VAL A 1 90 ? 0.941 8.585 -0.177 1.00 97.50 90 VAL A O 1
ATOM 702 N N . LYS A 1 91 ? 1.384 9.912 1.594 1.00 98.12 91 LYS A N 1
ATOM 703 C CA . LYS A 1 91 ? 2.390 9.059 2.219 1.00 98.12 91 LYS A CA 1
ATOM 704 C C . LYS A 1 91 ? 2.238 9.094 3.734 1.00 98.12 91 LYS A C 1
ATOM 706 O O . LYS A 1 91 ? 2.248 10.157 4.355 1.00 98.12 91 LYS A O 1
ATOM 711 N N . TRP A 1 92 ? 2.067 7.919 4.314 1.00 97.94 92 TRP A N 1
ATOM 712 C CA . TRP A 1 92 ? 1.968 7.690 5.745 1.00 97.94 92 TRP A CA 1
ATOM 713 C C . TRP A 1 92 ? 3.239 6.980 6.166 1.00 97.94 92 TRP A C 1
ATOM 715 O O . TRP A 1 92 ? 3.532 5.929 5.615 1.00 97.94 92 TRP A O 1
ATOM 725 N N . THR A 1 93 ? 3.977 7.525 7.123 1.00 96.69 93 THR A N 1
ATOM 726 C CA . THR A 1 93 ? 5.183 6.887 7.655 1.00 96.69 93 THR A CA 1
ATOM 727 C C . THR A 1 93 ? 4.973 6.641 9.137 1.00 96.69 93 THR A C 1
ATOM 729 O O . THR A 1 93 ? 4.761 7.584 9.898 1.00 96.69 93 THR A O 1
ATOM 732 N N . PHE A 1 94 ? 5.063 5.383 9.541 1.00 93.44 94 PHE A N 1
ATOM 733 C CA . PHE A 1 94 ? 5.197 4.957 10.923 1.00 93.44 94 PHE A CA 1
ATOM 734 C C . PHE A 1 94 ? 6.671 4.622 11.151 1.00 93.44 94 PHE A C 1
ATOM 736 O O . PHE A 1 94 ? 7.222 3.757 10.468 1.00 93.44 94 PHE A O 1
ATOM 743 N N . LYS A 1 95 ? 7.335 5.352 12.048 1.00 83.50 95 LYS A N 1
ATOM 744 C CA . LYS A 1 95 ? 8.775 5.220 12.275 1.00 83.50 95 LYS A CA 1
ATOM 745 C C . LYS A 1 95 ? 9.061 5.232 13.767 1.00 83.50 95 LYS A C 1
ATOM 747 O O . LYS A 1 95 ? 9.425 6.263 14.328 1.00 83.50 95 LYS A O 1
ATOM 752 N N . ASP A 1 96 ? 8.903 4.059 14.361 1.00 72.88 96 ASP A N 1
ATOM 753 C CA . ASP A 1 96 ? 9.241 3.813 15.761 1.00 72.88 96 ASP A CA 1
ATOM 754 C C . ASP A 1 96 ? 10.305 2.701 15.850 1.00 72.88 96 ASP A C 1
ATOM 756 O O . ASP A 1 96 ? 11.345 2.811 15.194 1.00 72.88 96 ASP A O 1
ATOM 760 N N . LEU A 1 97 ? 10.052 1.606 16.583 1.00 68.50 97 LEU A N 1
ATOM 761 C CA . LEU A 1 97 ? 10.931 0.424 16.633 1.00 68.50 97 LEU A CA 1
ATOM 762 C C . LEU A 1 97 ? 11.167 -0.212 15.255 1.00 68.50 97 LEU A C 1
ATOM 764 O O . LEU A 1 97 ? 12.220 -0.796 15.002 1.00 68.50 97 LEU A O 1
ATOM 768 N N . PHE A 1 98 ? 10.186 -0.077 14.368 1.00 74.06 98 PHE A N 1
ATOM 769 C CA . PHE A 1 98 ? 10.215 -0.583 13.007 1.00 74.06 98 PHE A CA 1
ATOM 770 C C . PHE A 1 98 ? 9.618 0.448 12.045 1.00 74.06 98 PHE A C 1
ATOM 772 O O . PHE A 1 98 ? 8.953 1.408 12.451 1.00 74.06 98 PHE A O 1
ATOM 779 N N . HIS A 1 99 ? 9.889 0.241 10.759 1.00 87.12 99 HIS A N 1
ATOM 780 C CA . HIS A 1 99 ? 9.477 1.118 9.672 1.00 87.12 99 HIS A CA 1
ATOM 781 C C . HIS A 1 99 ? 8.273 0.516 8.944 1.00 87.12 99 HIS A C 1
ATOM 783 O O . HIS A 1 99 ? 8.267 -0.666 8.617 1.00 87.12 99 HIS A O 1
ATOM 789 N N . LEU A 1 100 ? 7.253 1.332 8.697 1.00 93.50 100 LEU A N 1
ATOM 790 C CA . LEU A 1 100 ? 6.140 1.004 7.810 1.00 93.50 100 LEU A CA 1
ATOM 791 C C . LEU A 1 100 ? 5.714 2.275 7.088 1.00 93.50 100 LEU A C 1
ATOM 793 O O . LEU A 1 100 ? 5.442 3.295 7.726 1.00 93.50 100 LEU A O 1
ATOM 797 N N . GLU A 1 101 ? 5.598 2.210 5.770 1.00 97.25 101 GLU A N 1
ATOM 798 C CA . GLU A 1 101 ? 5.009 3.275 4.975 1.00 97.25 101 GLU A CA 1
ATOM 799 C C . GLU A 1 101 ? 3.851 2.774 4.129 1.00 97.25 101 GLU A C 1
ATOM 801 O O . GLU A 1 101 ? 3.856 1.650 3.632 1.00 97.25 101 GLU A O 1
ATOM 806 N N . ILE A 1 102 ? 2.861 3.646 3.955 1.00 98.00 102 ILE A N 1
ATOM 807 C CA . ILE A 1 102 ? 1.715 3.434 3.073 1.00 98.00 102 ILE A CA 1
ATOM 808 C C . ILE A 1 102 ? 1.671 4.612 2.106 1.00 98.00 102 ILE A C 1
ATOM 810 O O . ILE A 1 102 ? 1.596 5.769 2.525 1.00 98.00 102 ILE A O 1
ATOM 814 N N . PHE A 1 103 ? 1.747 4.318 0.817 1.00 98.19 103 PHE A N 1
ATOM 815 C CA . PHE A 1 103 ? 1.775 5.278 -0.289 1.00 98.19 103 PHE A CA 1
ATOM 816 C C . PHE A 1 103 ? 1.375 4.557 -1.568 1.00 98.19 103 PHE A C 1
ATOM 818 O O . PHE A 1 103 ? 1.522 3.356 -1.617 1.00 98.19 103 PHE A O 1
ATOM 825 N N . VAL A 1 104 ? 0.956 5.234 -2.634 1.00 98.31 104 VAL A N 1
ATOM 826 C CA . VAL A 1 104 ? 0.786 4.563 -3.940 1.00 98.31 104 VAL A CA 1
ATOM 827 C C . VAL A 1 104 ? 1.831 5.091 -4.908 1.00 98.31 104 VAL A C 1
ATOM 829 O O . VAL A 1 104 ? 1.841 6.292 -5.157 1.00 98.31 104 VAL A O 1
ATOM 832 N N . LEU A 1 105 ? 2.708 4.243 -5.451 1.00 97.75 105 LEU A N 1
ATOM 833 C CA . LEU A 1 105 ? 3.760 4.705 -6.369 1.00 97.75 105 LEU A CA 1
ATOM 834 C C . LEU A 1 105 ? 3.230 5.045 -7.768 1.00 97.75 105 LEU A C 1
ATOM 836 O O . LEU A 1 105 ? 2.261 4.461 -8.262 1.00 97.75 105 LEU A O 1
ATOM 840 N N . THR A 1 106 ? 3.895 5.993 -8.430 1.00 96.81 106 THR A N 1
ATOM 841 C CA . THR A 1 106 ? 3.793 6.184 -9.883 1.00 96.81 106 THR A CA 1
ATOM 842 C C . THR A 1 106 ? 4.468 5.025 -10.619 1.00 96.81 106 THR A C 1
ATOM 844 O O . THR A 1 106 ? 5.309 4.334 -10.048 1.00 96.81 106 THR A O 1
ATOM 847 N N . ASP A 1 107 ? 4.137 4.816 -11.895 1.00 93.00 107 ASP A N 1
ATOM 848 C CA . ASP A 1 107 ? 4.741 3.723 -12.679 1.00 93.00 107 ASP A CA 1
ATOM 849 C C . ASP A 1 107 ? 6.261 3.880 -12.812 1.00 93.00 107 ASP A C 1
ATOM 851 O O . ASP A 1 107 ? 6.998 2.905 -12.701 1.00 93.00 107 ASP A O 1
ATOM 855 N N . GLU A 1 108 ? 6.728 5.122 -12.970 1.00 93.38 108 GLU A N 1
ATOM 856 C CA . GLU A 1 108 ? 8.153 5.459 -13.024 1.00 93.38 108 GLU A CA 1
ATOM 857 C C . GLU A 1 108 ? 8.873 5.111 -11.714 1.00 93.38 108 GLU A C 1
ATOM 859 O O . GLU A 1 108 ? 9.918 4.465 -11.737 1.00 93.38 108 GLU A O 1
ATOM 864 N N . ALA A 1 109 ? 8.303 5.483 -10.562 1.00 95.56 109 ALA A N 1
ATOM 865 C CA . ALA A 1 109 ? 8.896 5.158 -9.267 1.00 95.56 109 ALA A CA 1
ATOM 866 C C . ALA A 1 109 ? 8.835 3.650 -8.980 1.00 95.56 109 ALA A C 1
ATOM 868 O O . ALA A 1 109 ? 9.779 3.089 -8.428 1.00 95.56 109 ALA A O 1
ATOM 869 N N . ASN A 1 110 ? 7.756 2.982 -9.392 1.00 95.50 110 ASN A N 1
ATOM 870 C CA . ASN A 1 110 ? 7.576 1.544 -9.217 1.00 95.50 110 ASN A CA 1
ATOM 871 C C . ASN A 1 110 ? 8.628 0.717 -9.975 1.00 95.50 110 ASN A C 1
ATOM 873 O O . ASN A 1 110 ? 9.054 -0.320 -9.477 1.00 95.50 110 ASN A O 1
ATOM 877 N N . LEU A 1 111 ? 9.086 1.176 -11.146 1.00 94.69 111 LEU A N 1
ATOM 878 C CA . LEU A 1 111 ? 10.107 0.465 -11.924 1.00 94.69 111 LEU A CA 1
ATOM 879 C C . LEU A 1 111 ? 11.418 0.285 -11.143 1.00 94.69 111 LEU A C 1
ATOM 881 O O . LEU A 1 111 ? 12.059 -0.756 -11.236 1.00 94.69 111 LEU A O 1
ATOM 885 N N . SER A 1 112 ? 11.771 1.265 -10.307 1.00 94.25 112 SER A N 1
ATOM 886 C CA . SER A 1 112 ? 12.991 1.215 -9.493 1.00 94.25 112 SER A CA 1
ATOM 887 C C . SER A 1 112 ? 12.995 0.098 -8.444 1.00 94.25 112 SER A C 1
ATOM 889 O O . SER A 1 112 ? 14.065 -0.289 -7.983 1.00 94.25 112 SER A O 1
ATOM 891 N N . ILE A 1 113 ? 11.825 -0.452 -8.100 1.00 95.69 113 ILE A N 1
ATOM 892 C CA . ILE A 1 113 ? 11.705 -1.571 -7.158 1.00 95.69 113 ILE A CA 1
ATOM 893 C C . ILE A 1 113 ? 12.224 -2.870 -7.775 1.00 95.69 113 ILE A C 1
ATOM 895 O O . ILE A 1 113 ? 12.869 -3.658 -7.084 1.00 95.69 113 ILE A O 1
ATOM 899 N N . PHE A 1 114 ? 11.987 -3.046 -9.076 1.00 95.25 114 PHE A N 1
ATOM 900 C CA . PHE A 1 114 ? 12.500 -4.167 -9.863 1.00 95.25 114 PHE A CA 1
ATOM 901 C C . PHE A 1 114 ? 13.909 -3.892 -10.413 1.00 95.25 114 PHE A C 1
ATOM 903 O O . PHE A 1 114 ? 14.561 -4.802 -10.901 1.00 95.25 114 PHE A O 1
ATOM 910 N N . GLY A 1 115 ? 14.401 -2.652 -10.321 1.00 93.94 115 GLY A N 1
ATOM 911 C CA . GLY A 1 115 ? 15.678 -2.207 -10.881 1.00 93.94 115 GLY A CA 1
ATOM 912 C C . GLY A 1 115 ? 15.483 -1.462 -12.200 1.00 93.94 115 GLY A C 1
ATOM 913 O O . GLY A 1 115 ? 15.727 -0.255 -12.265 1.00 93.94 115 GLY A O 1
ATOM 914 N N . ASP A 1 116 ? 15.001 -2.161 -13.225 1.00 95.31 116 ASP A N 1
ATOM 915 C CA . ASP A 1 116 ? 14.625 -1.611 -14.530 1.00 95.31 116 ASP A CA 1
ATOM 916 C C . ASP A 1 116 ? 13.583 -2.506 -15.239 1.00 95.31 116 ASP A C 1
ATOM 918 O O . ASP A 1 116 ? 12.985 -3.391 -14.626 1.00 95.31 116 ASP A O 1
ATOM 922 N N . GLU A 1 117 ? 13.301 -2.238 -16.519 1.00 95.88 117 GLU A N 1
ATOM 923 C CA . GLU A 1 117 ? 12.303 -3.006 -17.280 1.00 95.88 117 GLU A CA 1
ATOM 924 C C . GLU A 1 117 ? 12.798 -4.404 -17.669 1.00 95.88 117 GLU A C 1
ATOM 926 O O . GLU A 1 117 ? 11.972 -5.299 -17.807 1.00 95.88 117 GLU A O 1
ATOM 931 N N . GLU A 1 118 ? 14.113 -4.606 -17.816 1.00 96.50 118 GLU A N 1
ATOM 932 C CA . GLU A 1 118 ? 14.687 -5.931 -18.088 1.00 96.50 118 GLU A CA 1
ATOM 933 C C . GLU A 1 118 ? 14.484 -6.822 -16.860 1.00 96.50 118 GLU A C 1
ATOM 935 O O . GLU A 1 118 ? 13.837 -7.860 -16.957 1.00 96.50 118 GLU A O 1
ATOM 940 N N . CYS A 1 119 ? 14.876 -6.344 -15.677 1.00 95.81 119 CYS A N 1
ATOM 941 C CA . CYS A 1 119 ? 14.668 -7.083 -14.432 1.00 95.81 119 CYS A CA 1
ATOM 942 C C . CYS A 1 119 ? 13.180 -7.281 -14.089 1.00 95.81 119 CYS A C 1
ATOM 944 O O . CYS A 1 119 ? 12.805 -8.282 -13.482 1.00 95.81 119 CYS A O 1
ATOM 946 N N . ARG A 1 120 ? 12.301 -6.345 -14.475 1.00 95.62 120 ARG A N 1
ATOM 947 C CA . ARG A 1 120 ? 10.850 -6.512 -14.304 1.00 95.62 120 ARG A CA 1
ATOM 948 C C . ARG A 1 120 ? 10.282 -7.605 -15.213 1.00 95.62 120 ARG A C 1
ATOM 950 O O . ARG A 1 120 ? 9.338 -8.280 -14.806 1.00 95.62 120 ARG A O 1
ATOM 957 N N . GLU A 1 121 ? 10.800 -7.752 -16.431 1.00 95.31 121 GLU A N 1
ATOM 958 C CA . GLU A 1 121 ? 10.422 -8.856 -17.319 1.00 95.31 121 GLU A CA 1
ATOM 959 C C . GLU A 1 121 ? 10.932 -10.189 -16.774 1.00 95.31 121 GLU A C 1
ATOM 961 O O . GLU A 1 121 ? 10.139 -11.120 -16.678 1.00 95.31 121 GLU A O 1
ATOM 966 N N . ASP A 1 122 ? 12.185 -10.251 -16.314 1.00 95.56 122 ASP A N 1
ATOM 967 C CA . ASP A 1 122 ? 12.742 -11.452 -15.676 1.00 95.56 122 ASP A CA 1
ATOM 968 C C . ASP A 1 122 ? 11.859 -11.907 -14.498 1.00 95.56 122 ASP A C 1
ATOM 970 O O . ASP A 1 122 ? 11.450 -13.068 -14.428 1.00 95.56 122 ASP A O 1
ATOM 974 N N . TRP A 1 123 ? 11.437 -10.966 -13.640 1.00 96.06 123 TRP A N 1
ATOM 975 C CA . TRP A 1 123 ? 10.504 -11.251 -12.545 1.00 96.06 123 TRP A CA 1
ATOM 976 C C . TRP A 1 123 ? 9.181 -11.853 -13.049 1.00 96.06 123 TRP A C 1
ATOM 978 O O . TRP A 1 123 ? 8.651 -12.784 -12.437 1.00 96.06 123 TRP A O 1
ATOM 988 N N . ARG A 1 124 ? 8.632 -11.347 -14.169 1.00 95.00 124 ARG A N 1
ATOM 989 C CA . ARG A 1 124 ? 7.414 -11.898 -14.795 1.00 95.00 124 ARG A CA 1
ATOM 990 C C . ARG A 1 124 ? 7.616 -13.320 -15.296 1.00 95.00 124 ARG A C 1
ATOM 992 O O . ARG A 1 124 ? 6.727 -14.151 -15.104 1.00 95.00 124 ARG A O 1
ATOM 999 N N . GLU A 1 125 ? 8.752 -13.608 -15.916 1.00 95.06 125 GLU A N 1
ATOM 1000 C CA . GLU A 1 125 ? 9.059 -14.946 -16.423 1.00 95.06 125 GLU A CA 1
ATOM 1001 C C . GLU A 1 125 ? 9.184 -15.975 -15.288 1.00 95.06 125 GLU A C 1
ATOM 1003 O O . GLU A 1 125 ? 8.709 -17.106 -15.425 1.00 95.06 125 GLU A O 1
ATOM 1008 N N . GLU A 1 126 ? 9.764 -15.581 -14.152 1.00 94.12 126 GLU A N 1
ATOM 1009 C CA . GLU A 1 126 ? 9.995 -16.468 -13.005 1.00 94.12 126 GLU A CA 1
ATOM 1010 C C . GLU A 1 126 ? 8.736 -16.695 -12.152 1.00 94.12 126 GLU A C 1
ATOM 1012 O O . GLU A 1 126 ? 8.491 -17.814 -11.687 1.00 94.12 126 GLU A O 1
ATOM 1017 N N . HIS A 1 127 ? 7.892 -15.669 -12.000 1.00 93.50 127 HIS A N 1
ATOM 1018 C CA . HIS A 1 127 ? 6.699 -15.710 -11.143 1.00 93.50 127 HIS A CA 1
ATOM 1019 C C . HIS A 1 127 ? 5.388 -16.003 -11.895 1.00 93.50 127 HIS A C 1
ATOM 1021 O O . HIS A 1 127 ? 4.368 -16.319 -11.272 1.00 93.50 127 HIS A O 1
ATOM 1027 N N . GLY A 1 128 ? 5.407 -15.957 -13.230 1.00 91.00 128 GLY A N 1
ATOM 1028 C CA . GLY A 1 128 ? 4.267 -16.247 -14.098 1.00 91.00 128 GLY A CA 1
ATOM 1029 C C . GLY A 1 128 ? 3.268 -15.094 -14.248 1.00 91.00 128 GLY A C 1
ATOM 1030 O O . GLY A 1 128 ? 3.453 -13.994 -13.740 1.00 91.00 128 GLY A O 1
ATOM 1031 N N . ASP A 1 129 ? 2.165 -15.360 -14.953 1.00 83.00 129 ASP A N 1
ATOM 1032 C CA . ASP A 1 129 ? 1.250 -14.322 -15.462 1.00 83.00 129 ASP A CA 1
ATOM 1033 C C . ASP A 1 129 ? 0.507 -13.506 -14.388 1.00 83.00 129 ASP A C 1
ATOM 1035 O O . ASP A 1 129 ? 0.033 -12.408 -14.678 1.00 83.00 129 ASP A O 1
ATOM 1039 N N . ASP A 1 130 ? 0.378 -14.008 -13.158 1.00 87.88 130 ASP A N 1
ATOM 1040 C CA . ASP A 1 130 ? -0.275 -13.299 -12.049 1.00 87.88 130 ASP A CA 1
ATOM 1041 C C . ASP A 1 130 ? 0.747 -12.910 -10.978 1.00 87.88 130 ASP A C 1
ATOM 1043 O O . ASP A 1 130 ? 0.720 -13.421 -9.861 1.00 87.88 130 ASP A O 1
ATOM 1047 N N . THR A 1 131 ? 1.668 -12.024 -11.356 1.00 95.06 131 THR A N 1
ATOM 1048 C CA . THR A 1 131 ? 2.705 -11.424 -10.501 1.00 95.06 131 THR A CA 1
ATOM 1049 C C . THR A 1 131 ? 2.502 -9.918 -10.308 1.00 95.06 131 THR A C 1
ATOM 1051 O O . THR A 1 131 ? 1.944 -9.237 -11.182 1.00 95.06 131 THR A O 1
ATOM 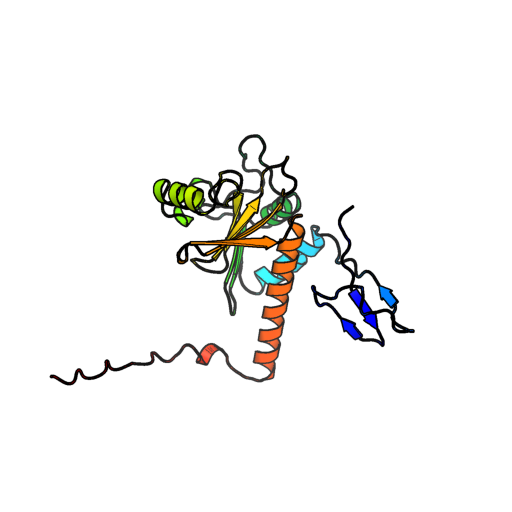1054 N N . CYS A 1 132 ? 3.043 -9.378 -9.213 1.00 95.38 132 CYS A N 1
ATOM 1055 C CA . CYS A 1 132 ? 3.217 -7.947 -8.949 1.00 95.38 132 CYS A CA 1
ATOM 1056 C C . CYS A 1 132 ? 3.980 -7.186 -10.045 1.00 95.38 132 CYS A C 1
ATOM 1058 O O . CYS A 1 132 ? 3.826 -5.969 -10.163 1.00 95.38 132 CYS A O 1
ATOM 1060 N N . ALA A 1 133 ? 4.774 -7.870 -10.873 1.00 95.50 133 ALA A N 1
ATOM 1061 C CA . ALA A 1 133 ? 5.465 -7.245 -11.997 1.00 95.50 133 ALA A CA 1
ATOM 1062 C C . ALA A 1 133 ? 4.526 -6.861 -13.162 1.00 95.50 133 ALA A C 1
ATOM 1064 O O . ALA A 1 133 ? 4.940 -6.138 -14.073 1.00 95.50 133 ALA A O 1
ATOM 1065 N N . ASN A 1 134 ? 3.246 -7.244 -13.142 1.00 95.00 134 ASN A N 1
ATOM 1066 C CA . ASN A 1 134 ? 2.256 -6.723 -14.090 1.00 95.00 134 ASN A CA 1
ATOM 1067 C C . ASN A 1 134 ? 1.870 -5.262 -13.805 1.00 95.00 134 ASN A C 1
ATOM 1069 O O . ASN A 1 134 ? 2.124 -4.714 -12.736 1.00 95.00 134 ASN A O 1
ATOM 1073 N N . THR A 1 135 ? 1.234 -4.599 -14.771 1.00 92.88 135 THR A N 1
ATOM 1074 C CA . THR A 1 135 ? 0.851 -3.176 -14.666 1.00 92.88 135 THR A CA 1
ATOM 1075 C C . THR A 1 135 ? -0.400 -2.925 -13.823 1.00 92.88 135 THR A C 1
ATOM 1077 O O . THR A 1 135 ? -0.644 -1.792 -13.421 1.00 92.88 135 THR A O 1
ATOM 1080 N N . TRP A 1 136 ? -1.188 -3.964 -13.533 1.00 95.44 136 TRP A N 1
ATOM 1081 C CA . TRP A 1 136 ? -2.394 -3.870 -12.703 1.00 95.44 136 TRP A CA 1
ATOM 1082 C C . TRP A 1 136 ? -2.152 -4.119 -11.211 1.00 95.44 136 TRP A C 1
ATOM 1084 O O . TRP A 1 136 ? -3.099 -4.072 -10.425 1.00 95.44 136 TRP A O 1
ATOM 1094 N N . TRP A 1 137 ? -0.907 -4.374 -10.810 1.00 97.50 137 TRP A N 1
ATOM 1095 C CA . TRP A 1 137 ? -0.496 -4.415 -9.413 1.00 97.50 137 TRP A CA 1
ATOM 1096 C C . TRP A 1 137 ? 0.202 -3.103 -9.061 1.00 97.50 137 TRP A C 1
ATOM 1098 O O . TRP A 1 137 ? 1.206 -2.736 -9.668 1.00 97.50 137 TRP A O 1
ATOM 1108 N N . LEU A 1 138 ? -0.340 -2.372 -8.089 1.00 98.00 138 LEU A N 1
ATOM 1109 C CA . LEU A 1 138 ? 0.188 -1.070 -7.682 1.00 98.00 138 LEU A CA 1
ATOM 1110 C C . LEU A 1 138 ? 0.925 -1.209 -6.355 1.00 98.00 138 LEU A C 1
ATOM 1112 O O . LEU A 1 138 ? 0.346 -1.714 -5.396 1.00 98.00 138 LEU A O 1
ATOM 1116 N N . CYS A 1 139 ? 2.166 -0.730 -6.273 1.00 98.25 139 CYS A N 1
ATOM 1117 C CA . CYS A 1 139 ? 2.894 -0.673 -5.006 1.00 98.25 139 CYS A CA 1
ATOM 1118 C C . CYS A 1 139 ? 2.200 0.313 -4.053 1.00 98.25 139 CYS A C 1
ATOM 1120 O O . CYS A 1 139 ? 2.060 1.494 -4.386 1.00 98.25 139 CYS A O 1
ATOM 1122 N N . ILE A 1 140 ? 1.768 -0.184 -2.893 1.00 98.31 140 ILE A N 1
ATOM 1123 C CA . ILE A 1 140 ? 0.964 0.522 -1.885 1.00 98.31 140 ILE A CA 1
ATOM 1124 C C . ILE A 1 140 ? 1.704 0.805 -0.563 1.00 98.31 140 ILE A C 1
ATOM 1126 O O . ILE A 1 140 ? 1.118 1.353 0.378 1.00 98.31 140 ILE A O 1
ATOM 1130 N N . GLY A 1 141 ? 2.973 0.423 -0.454 1.00 97.38 141 GLY A N 1
ATOM 1131 C CA . GLY A 1 141 ? 3.750 0.659 0.754 1.00 97.38 141 GLY A CA 1
ATOM 1132 C C . GLY A 1 141 ? 4.979 -0.225 0.863 1.00 97.38 141 GLY A C 1
ATOM 1133 O O . GLY A 1 141 ? 5.231 -1.073 0.008 1.00 97.38 141 GLY A O 1
ATOM 1134 N N . ASN A 1 142 ? 5.723 -0.040 1.946 1.00 96.81 142 ASN A N 1
ATOM 1135 C CA . ASN A 1 142 ? 6.882 -0.855 2.285 1.00 96.81 142 ASN A CA 1
ATOM 1136 C C . ASN A 1 142 ? 7.085 -0.941 3.803 1.00 96.81 142 ASN A C 1
ATOM 1138 O O . ASN A 1 142 ? 6.622 -0.084 4.551 1.00 96.81 142 ASN A O 1
ATOM 1142 N N . SER A 1 143 ? 7.791 -1.967 4.268 1.00 94.38 143 SER A N 1
ATOM 1143 C CA . SER A 1 143 ? 8.261 -2.058 5.664 1.00 94.38 143 SER A CA 1
ATOM 1144 C C . SER A 1 143 ? 9.784 -1.999 5.787 1.00 94.38 143 SER A C 1
ATOM 1146 O O . SER A 1 143 ? 10.332 -1.822 6.873 1.00 94.38 143 SER A O 1
ATOM 1148 N N . SER A 1 144 ? 10.492 -2.106 4.666 1.00 91.31 144 SER A N 1
ATOM 1149 C CA . SER A 1 144 ? 11.938 -1.929 4.584 1.00 91.31 144 SER A CA 1
ATOM 1150 C C . SER A 1 144 ? 12.319 -1.408 3.194 1.00 91.31 144 SER A C 1
ATOM 1152 O O . SER A 1 144 ? 11.457 -1.091 2.374 1.00 91.31 144 SER A O 1
ATOM 1154 N N . GLU A 1 145 ? 13.615 -1.292 2.925 1.00 90.25 145 GLU A N 1
ATOM 1155 C CA . GLU A 1 145 ? 14.125 -0.993 1.581 1.00 90.25 145 GLU A CA 1
ATOM 1156 C C . GLU A 1 145 ? 14.030 -2.184 0.607 1.00 90.25 145 GLU A C 1
ATOM 1158 O O . GLU A 1 145 ? 14.313 -2.008 -0.572 1.00 90.25 145 GLU A O 1
ATOM 1163 N N . TYR A 1 146 ? 13.635 -3.369 1.086 1.00 93.38 146 TYR A N 1
ATOM 1164 C CA . TYR A 1 146 ? 13.472 -4.574 0.265 1.00 93.38 146 TYR A CA 1
ATOM 1165 C C . TYR A 1 146 ? 12.054 -5.166 0.314 1.00 93.38 146 TYR A C 1
ATOM 1167 O O . TYR A 1 146 ? 11.674 -5.914 -0.582 1.00 93.38 146 TYR A O 1
ATOM 1175 N N . ASP A 1 147 ? 11.266 -4.828 1.340 1.00 96.06 147 ASP A N 1
ATOM 1176 C CA . ASP A 1 147 ? 9.925 -5.369 1.585 1.00 96.06 147 ASP A CA 1
ATOM 1177 C C . ASP A 1 147 ? 8.833 -4.423 1.087 1.00 96.06 147 ASP A C 1
ATOM 1179 O O . ASP A 1 147 ? 8.582 -3.392 1.719 1.00 96.06 147 ASP A O 1
ATOM 1183 N N . TYR A 1 148 ? 8.135 -4.796 0.015 1.00 97.88 148 TYR A N 1
ATOM 1184 C CA . TYR A 1 148 ? 7.111 -3.964 -0.621 1.00 97.88 148 TYR A CA 1
ATOM 1185 C C . TYR A 1 148 ? 5.755 -4.658 -0.675 1.00 97.88 148 TYR A C 1
ATOM 1187 O 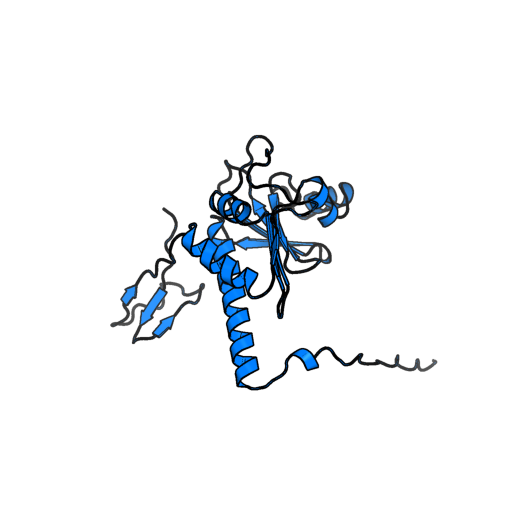O . TYR A 1 148 ? 5.663 -5.874 -0.832 1.00 97.88 148 TYR A O 1
ATOM 1195 N N . TYR A 1 149 ? 4.686 -3.873 -0.584 1.00 98.44 149 TYR A N 1
ATOM 1196 C CA . TYR A 1 149 ? 3.312 -4.362 -0.652 1.00 98.44 149 TYR A CA 1
ATOM 1197 C C . TYR A 1 149 ? 2.643 -3.873 -1.931 1.00 98.44 149 TYR A C 1
ATOM 1199 O O . TYR A 1 149 ? 2.726 -2.691 -2.253 1.00 98.44 149 TYR A O 1
ATOM 1207 N N . TYR A 1 150 ? 1.941 -4.756 -2.635 1.00 98.62 150 TYR A N 1
ATOM 1208 C CA . TYR A 1 150 ? 1.273 -4.466 -3.903 1.00 98.62 150 TYR A CA 1
ATOM 1209 C C . TYR A 1 150 ? -0.207 -4.804 -3.823 1.00 98.62 150 TYR A C 1
ATOM 1211 O O . TYR A 1 150 ? -0.554 -5.887 -3.368 1.00 98.62 150 TYR A O 1
ATOM 1219 N N . VAL A 1 151 ? -1.080 -3.914 -4.297 1.00 98.56 151 VAL A N 1
ATOM 1220 C CA . VAL A 1 151 ? -2.525 -4.163 -4.389 1.00 98.56 151 VAL A CA 1
ATOM 1221 C C . VAL A 1 151 ? -2.938 -4.496 -5.812 1.00 98.56 151 VAL A C 1
ATOM 1223 O O . VAL A 1 151 ? -2.494 -3.845 -6.759 1.00 98.56 151 VAL A O 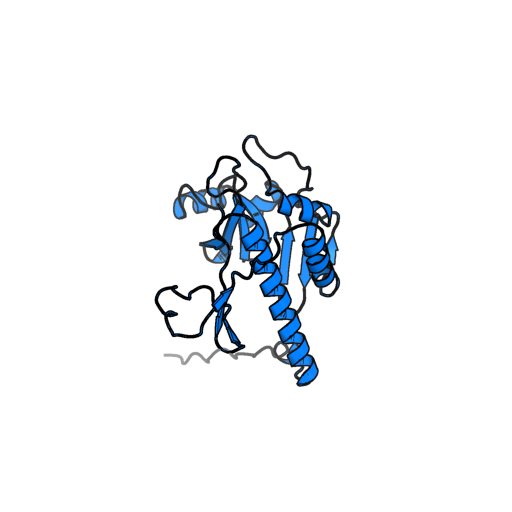1
ATOM 1226 N N . ASN A 1 152 ? -3.837 -5.464 -5.966 1.00 98.44 152 ASN A N 1
ATOM 1227 C CA . ASN A 1 152 ? -4.490 -5.714 -7.241 1.00 98.44 152 ASN A CA 1
ATOM 1228 C C . ASN A 1 152 ? -5.495 -4.588 -7.525 1.00 98.44 152 ASN A C 1
ATOM 1230 O O . ASN A 1 152 ? -6.486 -4.432 -6.804 1.00 98.44 152 ASN A O 1
ATOM 1234 N N . ALA A 1 153 ? -5.233 -3.811 -8.570 1.00 98.12 153 ALA A N 1
ATOM 1235 C CA . ALA A 1 153 ? -6.051 -2.679 -8.990 1.00 98.12 153 ALA A CA 1
ATOM 1236 C C . ALA A 1 153 ? -6.968 -3.007 -10.176 1.00 98.12 153 ALA A C 1
ATOM 1238 O O . ALA A 1 153 ? -7.648 -2.116 -10.673 1.00 98.12 153 ALA A O 1
ATOM 1239 N N . LYS A 1 154 ? -7.002 -4.255 -10.654 1.00 97.62 154 LYS A N 1
ATOM 1240 C CA . LYS A 1 154 ? -7.816 -4.654 -11.805 1.00 97.62 154 LYS A CA 1
ATOM 1241 C C . LYS A 1 154 ? -9.290 -4.772 -11.403 1.00 97.62 154 LYS A C 1
ATOM 1243 O O . LYS A 1 154 ? -9.652 -5.694 -10.680 1.00 97.62 154 LYS A O 1
ATOM 1248 N N . GLU A 1 155 ? -10.133 -3.844 -11.859 1.00 96.12 155 GLU A N 1
ATOM 1249 C CA . GLU A 1 155 ? -11.507 -3.660 -11.352 1.00 96.12 155 GLU A CA 1
ATOM 1250 C C . GLU A 1 155 ? -12.410 -4.886 -11.570 1.00 96.12 155 GLU A C 1
ATOM 1252 O O . GLU A 1 155 ? -13.241 -5.211 -10.723 1.00 96.12 155 GLU A O 1
ATOM 1257 N N . ASP A 1 156 ? -12.235 -5.591 -12.690 1.00 96.25 156 ASP A N 1
ATOM 1258 C CA . ASP A 1 156 ? -13.015 -6.783 -13.040 1.00 96.25 156 ASP A CA 1
ATOM 1259 C C . ASP A 1 156 ? -12.454 -8.087 -12.446 1.00 96.25 156 ASP A C 1
ATOM 1261 O O . ASP A 1 156 ? -13.036 -9.161 -12.637 1.00 96.25 156 ASP A O 1
ATOM 1265 N N . SER A 1 157 ? -11.341 -8.009 -11.711 1.00 95.75 157 SER A N 1
ATOM 1266 C CA . SER A 1 157 ? -10.708 -9.166 -11.086 1.00 95.75 157 SER A CA 1
ATOM 1267 C C . SER A 1 157 ? -11.465 -9.610 -9.828 1.00 95.75 157 SER A C 1
ATOM 1269 O O . SER A 1 157 ? -11.806 -8.772 -8.988 1.00 95.75 157 SER A O 1
ATOM 1271 N N . PRO A 1 158 ? -11.665 -10.925 -9.604 1.00 94.75 158 PRO A N 1
ATOM 1272 C CA . PRO A 1 158 ? -12.144 -11.425 -8.313 1.00 94.75 158 PRO A CA 1
ATOM 1273 C C . PRO A 1 158 ? -11.177 -11.106 -7.160 1.00 94.75 158 PRO A C 1
ATOM 1275 O O . PRO A 1 158 ? -11.597 -11.078 -6.004 1.00 94.75 158 PRO A O 1
ATOM 1278 N N . ASP A 1 159 ? -9.911 -10.833 -7.481 1.00 95.81 159 ASP A N 1
ATOM 1279 C CA . ASP A 1 159 ? -8.856 -10.488 -6.532 1.00 95.81 159 ASP A CA 1
ATOM 1280 C C . ASP A 1 159 ? -8.688 -8.974 -6.351 1.00 95.81 159 ASP A C 1
ATOM 1282 O O . ASP A 1 159 ? -7.721 -8.546 -5.729 1.00 95.81 159 ASP A O 1
ATOM 1286 N N . PHE A 1 160 ? -9.602 -8.141 -6.864 1.00 97.62 160 PHE A N 1
ATOM 1287 C CA . PHE A 1 160 ? -9.541 -6.688 -6.686 1.00 97.62 160 PHE A CA 1
ATOM 1288 C C . PHE A 1 160 ? -9.412 -6.301 -5.200 1.00 97.62 160 PHE A C 1
ATOM 1290 O O . PHE A 1 160 ? -10.268 -6.618 -4.368 1.00 97.62 160 PHE A O 1
ATOM 1297 N N . GLY A 1 161 ? -8.327 -5.603 -4.855 1.00 97.56 161 GLY A N 1
ATOM 1298 C CA . GLY A 1 161 ? -7.985 -5.249 -3.477 1.00 97.56 161 GLY A CA 1
ATOM 1299 C C . GLY A 1 161 ? -7.200 -6.309 -2.690 1.00 97.56 161 GLY A C 1
ATOM 1300 O O . GLY A 1 161 ? -6.875 -6.052 -1.533 1.00 97.56 161 GLY A O 1
ATOM 1301 N N . GLN A 1 162 ? -6.874 -7.468 -3.270 1.00 97.81 162 GLN A N 1
ATOM 1302 C CA . GLN A 1 162 ? -5.894 -8.405 -2.705 1.00 97.81 162 GLN A CA 1
ATOM 1303 C C . GLN A 1 162 ? -4.536 -7.708 -2.591 1.00 97.81 162 GLN A C 1
ATOM 1305 O O . GLN A 1 162 ? -4.172 -6.928 -3.474 1.00 97.81 162 GLN A O 1
ATOM 1310 N N . VAL A 1 163 ? -3.786 -8.000 -1.525 1.00 98.19 163 VAL A N 1
ATOM 1311 C CA . VAL A 1 163 ? -2.425 -7.484 -1.344 1.00 98.19 163 VAL A CA 1
ATOM 1312 C C . VAL A 1 163 ? -1.414 -8.616 -1.360 1.00 98.19 163 VAL A C 1
ATOM 1314 O O . VAL A 1 163 ? -1.569 -9.611 -0.649 1.00 98.19 163 VAL A O 1
ATOM 1317 N N . ARG A 1 164 ? -0.349 -8.425 -2.130 1.00 98.00 164 ARG A N 1
ATOM 1318 C CA . ARG A 1 164 ? 0.843 -9.267 -2.165 1.00 98.00 164 ARG A CA 1
ATOM 1319 C C . ARG A 1 164 ? 2.022 -8.553 -1.520 1.00 98.00 164 ARG A C 1
ATOM 1321 O O . ARG A 1 164 ? 2.051 -7.326 -1.456 1.00 98.00 164 ARG A O 1
ATOM 1328 N N . HIS A 1 165 ? 2.966 -9.329 -1.017 1.00 97.06 165 HIS A N 1
ATOM 1329 C CA . HIS A 1 165 ? 4.231 -8.864 -0.461 1.00 97.06 165 HIS A CA 1
ATOM 1330 C C . HIS A 1 165 ? 5.358 -9.406 -1.332 1.00 97.06 165 HIS A C 1
ATOM 1332 O O . HIS A 1 165 ? 5.340 -10.587 -1.684 1.00 97.06 165 HIS A O 1
ATOM 1338 N N . ILE A 1 166 ? 6.294 -8.530 -1.692 1.00 96.31 166 ILE A N 1
ATOM 1339 C CA . ILE A 1 166 ? 7.525 -8.905 -2.380 1.00 96.31 166 ILE A CA 1
ATOM 1340 C C . ILE A 1 166 ? 8.740 -8.564 -1.523 1.00 96.31 166 ILE A C 1
ATOM 1342 O O . ILE A 1 166 ? 8.750 -7.542 -0.829 1.00 96.31 166 ILE A O 1
ATOM 1346 N N . VAL A 1 167 ? 9.767 -9.402 -1.628 1.00 95.62 167 VAL A N 1
ATOM 1347 C CA . VAL A 1 167 ? 11.105 -9.170 -1.082 1.00 95.62 167 VAL A CA 1
ATOM 1348 C C . VAL A 1 167 ? 12.064 -9.102 -2.264 1.00 95.62 167 VAL A C 1
ATOM 1350 O O . VAL A 1 167 ? 12.536 -10.125 -2.762 1.00 95.62 167 VAL A O 1
ATOM 1353 N N . ASN A 1 168 ? 12.303 -7.893 -2.773 1.00 92.19 168 ASN A N 1
ATOM 1354 C CA . ASN A 1 168 ? 12.899 -7.715 -4.103 1.00 92.19 168 ASN A CA 1
ATOM 1355 C C . ASN A 1 168 ? 14.345 -8.232 -4.213 1.00 92.19 168 ASN A C 1
ATOM 1357 O O . ASN A 1 168 ? 14.755 -8.696 -5.268 1.00 92.19 168 ASN A O 1
ATOM 1361 N N . ASN A 1 169 ? 15.126 -8.197 -3.132 1.00 92.81 169 ASN A N 1
ATOM 1362 C CA . ASN A 1 169 ? 16.505 -8.689 -3.117 1.00 92.81 169 ASN A CA 1
ATOM 1363 C C . ASN A 1 169 ? 16.618 -10.214 -2.954 1.00 92.81 169 ASN A C 1
ATOM 1365 O O . ASN A 1 169 ? 17.716 -10.754 -3.100 1.00 92.81 169 ASN A O 1
ATOM 1369 N N . CYS A 1 170 ? 15.516 -10.881 -2.610 1.00 92.38 170 CYS A N 1
ATOM 1370 C CA . CYS A 1 170 ? 15.438 -12.329 -2.447 1.00 92.38 170 CYS A CA 1
ATOM 1371 C C . CYS A 1 170 ? 14.663 -13.008 -3.575 1.00 92.38 170 CYS A C 1
ATOM 1373 O O . CYS A 1 170 ? 14.608 -14.233 -3.571 1.00 92.38 170 CYS A O 1
ATOM 1375 N N . ASP A 1 171 ? 14.101 -12.234 -4.510 1.00 92.69 171 ASP A N 1
ATOM 1376 C CA . ASP A 1 171 ? 13.246 -12.751 -5.579 1.00 92.69 171 ASP A CA 1
ATOM 1377 C C . ASP A 1 171 ? 12.050 -13.552 -5.024 1.00 92.69 171 ASP A C 1
ATOM 1379 O O . ASP A 1 171 ? 11.747 -14.669 -5.431 1.00 92.69 171 ASP A O 1
ATOM 1383 N N . GLU A 1 172 ? 11.404 -13.006 -3.986 1.00 94.50 172 GLU A N 1
ATOM 1384 C CA . GLU A 1 172 ? 10.251 -13.644 -3.346 1.00 94.50 172 GLU A CA 1
ATOM 1385 C C . GLU A 1 172 ? 8.985 -12.809 -3.540 1.00 94.50 172 GLU A C 1
ATOM 1387 O O . GLU A 1 172 ? 8.973 -11.602 -3.289 1.00 94.50 172 GLU A O 1
ATOM 1392 N N . GLU A 1 173 ? 7.888 -13.477 -3.898 1.00 96.06 173 GLU A N 1
ATOM 1393 C CA . GLU A 1 173 ? 6.540 -12.915 -3.959 1.00 96.06 173 GLU A CA 1
ATOM 1394 C C . GLU A 1 173 ? 5.532 -13.857 -3.292 1.00 96.06 173 GLU A C 1
ATOM 1396 O O . GLU A 1 173 ? 5.509 -15.065 -3.535 1.00 96.06 173 GLU A O 1
ATOM 1401 N N . SER A 1 174 ? 4.648 -13.309 -2.457 1.00 93.62 174 SER A N 1
ATOM 1402 C CA . SER A 1 174 ? 3.593 -14.093 -1.813 1.00 93.62 174 SER A CA 1
ATOM 1403 C C . SER A 1 174 ? 2.324 -13.284 -1.562 1.00 93.62 174 SER A C 1
ATOM 1405 O O . SER A 1 174 ? 2.328 -12.053 -1.512 1.00 93.62 174 SER A O 1
ATOM 1407 N N . ILE A 1 175 ? 1.197 -13.979 -1.388 1.00 95.56 175 ILE A N 1
ATOM 1408 C CA . ILE A 1 175 ? -0.045 -13.332 -0.959 1.00 95.56 175 ILE A CA 1
ATOM 1409 C C . ILE A 1 175 ? 0.095 -12.913 0.504 1.00 95.56 175 ILE A C 1
ATOM 1411 O O . ILE A 1 175 ? 0.306 -13.752 1.377 1.00 95.56 175 ILE A O 1
ATOM 1415 N N . TYR A 1 176 ? -0.108 -11.624 0.770 1.00 93.75 176 TYR A N 1
ATOM 1416 C CA . TYR A 1 176 ? -0.081 -11.062 2.116 1.00 93.75 176 TYR A CA 1
ATOM 1417 C C . TYR A 1 176 ? -1.483 -11.012 2.733 1.00 93.75 176 TYR A C 1
ATOM 1419 O O . TYR A 1 176 ? -1.701 -11.482 3.849 1.00 93.75 176 TYR A O 1
ATOM 1427 N N . THR A 1 177 ? -2.472 -10.497 1.994 1.00 93.88 177 THR A N 1
ATOM 1428 C CA . THR A 1 177 ? -3.885 -10.538 2.403 1.00 93.88 177 THR A CA 1
ATOM 1429 C C . THR A 1 177 ? -4.802 -10.798 1.219 1.00 93.88 177 THR A C 1
ATOM 1431 O O . THR A 1 177 ? -4.569 -10.311 0.117 1.00 93.88 177 THR A O 1
ATOM 1434 N N . GLN A 1 178 ? -5.875 -11.549 1.464 1.00 95.81 178 GLN A N 1
ATOM 1435 C CA . GLN A 1 178 ? -6.950 -11.749 0.493 1.00 95.81 178 GLN A CA 1
ATOM 1436 C C . GLN A 1 178 ? -7.780 -10.470 0.326 1.00 95.81 178 GLN A C 1
ATOM 1438 O O . GLN A 1 178 ? -7.894 -9.686 1.270 1.00 95.81 178 GLN A O 1
ATOM 1443 N N . ALA A 1 179 ? -8.419 -10.294 -0.833 1.00 92.12 179 ALA A N 1
ATOM 1444 C CA . ALA A 1 179 ? -9.426 -9.251 -1.020 1.00 92.12 179 ALA A CA 1
ATOM 1445 C C . ALA A 1 179 ? -10.573 -9.387 0.018 1.00 92.12 179 ALA A C 1
ATOM 1447 O O . ALA A 1 179 ? -10.886 -10.503 0.452 1.00 92.12 179 ALA A O 1
ATOM 1448 N N . PRO A 1 180 ? -11.236 -8.289 0.430 1.00 95.94 180 PRO A N 1
ATOM 1449 C CA . PRO A 1 180 ? -11.023 -6.905 -0.002 1.00 95.94 180 PRO A CA 1
ATOM 1450 C C . PRO A 1 180 ? -9.826 -6.231 0.689 1.00 95.94 180 PRO A C 1
ATOM 1452 O O . PRO A 1 180 ? -9.309 -6.726 1.690 1.00 95.94 180 PRO A O 1
ATOM 1455 N N . PHE A 1 181 ? -9.449 -5.050 0.188 1.00 96.88 181 PHE A N 1
ATOM 1456 C CA . PHE A 1 181 ? -8.316 -4.253 0.683 1.00 96.88 181 PHE A CA 1
ATOM 1457 C C . PHE A 1 181 ? -8.371 -3.935 2.190 1.00 96.88 181 PHE A C 1
ATOM 1459 O O . PHE A 1 181 ? -7.338 -3.810 2.841 1.00 96.88 181 PHE A O 1
ATOM 1466 N N . ASP A 1 182 ? -9.563 -3.883 2.782 1.00 95.38 182 ASP A N 1
ATOM 1467 C CA . ASP A 1 182 ? -9.790 -3.758 4.227 1.00 95.38 182 ASP A CA 1
ATOM 1468 C C . ASP A 1 182 ? -8.972 -4.755 5.070 1.00 95.38 182 ASP A C 1
ATOM 1470 O O . ASP A 1 182 ? -8.545 -4.425 6.178 1.00 95.38 182 ASP A O 1
ATOM 1474 N N . ASN A 1 183 ? -8.705 -5.960 4.549 1.00 93.06 183 ASN A N 1
ATOM 1475 C CA . ASN A 1 183 ? -7.885 -6.952 5.244 1.00 93.06 183 ASN A CA 1
ATOM 1476 C C . ASN A 1 183 ? -6.435 -6.483 5.437 1.00 93.06 183 ASN A C 1
ATOM 1478 O O . ASN A 1 183 ? -5.837 -6.779 6.471 1.00 93.06 183 ASN A O 1
ATOM 1482 N N . PHE A 1 184 ? -5.885 -5.728 4.483 1.00 96.00 184 PHE A N 1
ATOM 1483 C CA . PHE A 1 184 ? -4.566 -5.115 4.618 1.00 96.00 184 PHE A CA 1
ATOM 1484 C C . PHE A 1 184 ? -4.567 -4.034 5.698 1.00 96.00 184 PHE A C 1
ATOM 1486 O O . PHE A 1 184 ? -3.690 -4.022 6.557 1.00 96.00 184 PHE A O 1
ATOM 1493 N N . LEU A 1 185 ? -5.585 -3.169 5.721 1.00 96.62 185 LEU A N 1
ATOM 1494 C CA . LEU A 1 185 ? -5.696 -2.142 6.759 1.00 96.62 185 LEU A CA 1
ATOM 1495 C C . LEU A 1 185 ? -5.872 -2.748 8.157 1.00 96.62 185 LEU A C 1
ATOM 1497 O O . LEU A 1 185 ? -5.329 -2.223 9.126 1.00 96.62 185 LEU A O 1
ATOM 1501 N N . ASP A 1 186 ? -6.562 -3.885 8.275 1.00 92.62 186 ASP A N 1
ATOM 1502 C CA . ASP A 1 186 ? -6.610 -4.630 9.534 1.00 92.62 186 ASP A CA 1
ATOM 1503 C C . ASP A 1 186 ? -5.229 -5.148 9.958 1.00 92.62 186 ASP A C 1
ATOM 1505 O O . ASP A 1 186 ? -4.908 -5.117 11.145 1.00 92.62 186 ASP A O 1
ATOM 1509 N N . ALA A 1 187 ? -4.410 -5.628 9.016 1.00 90.19 187 ALA A N 1
ATOM 1510 C CA . ALA A 1 187 ? -3.044 -6.058 9.306 1.00 90.19 187 ALA A CA 1
ATOM 1511 C C . ALA A 1 187 ? -2.175 -4.877 9.770 1.00 90.19 187 ALA A C 1
ATOM 1513 O O . ALA A 1 187 ? -1.482 -4.991 10.781 1.00 90.19 187 ALA A O 1
ATOM 1514 N N . VAL A 1 188 ? -2.290 -3.725 9.102 1.00 94.00 188 VAL A N 1
ATOM 1515 C CA . VAL A 1 188 ? -1.628 -2.471 9.493 1.00 94.00 188 VAL A CA 1
ATOM 1516 C C . VAL A 1 188 ? -2.046 -2.038 10.898 1.00 94.00 188 VAL A C 1
ATOM 1518 O O . VAL A 1 188 ? -1.189 -1.743 11.727 1.00 94.00 188 VAL A O 1
ATOM 1521 N N . GLU A 1 189 ? -3.346 -2.004 11.199 1.00 93.88 189 GLU A N 1
ATOM 1522 C CA . GLU A 1 189 ? -3.827 -1.586 12.519 1.00 93.88 189 GLU A CA 1
ATOM 1523 C C . GLU A 1 189 ? -3.319 -2.526 13.619 1.00 93.88 189 GLU A C 1
ATOM 1525 O O . GLU A 1 189 ? -2.810 -2.053 14.634 1.00 93.88 189 GLU A O 1
ATOM 1530 N N . ARG A 1 190 ? -3.367 -3.849 13.398 1.00 90.06 190 ARG A N 1
ATOM 1531 C CA . ARG A 1 190 ? -2.814 -4.835 14.344 1.00 90.06 190 ARG A CA 1
ATOM 1532 C C . ARG A 1 190 ? -1.318 -4.661 14.551 1.00 90.06 190 ARG A C 1
ATOM 1534 O O . ARG A 1 190 ? -0.848 -4.805 15.678 1.00 90.06 190 ARG A O 1
ATOM 1541 N N . TYR A 1 191 ? -0.583 -4.391 13.475 1.00 88.69 191 TYR A N 1
ATOM 1542 C CA . TYR A 1 191 ? 0.849 -4.147 13.533 1.00 88.69 191 TYR A CA 1
ATOM 1543 C C . TYR A 1 191 ? 1.150 -2.922 14.396 1.00 88.69 191 TYR A C 1
ATOM 1545 O O . TYR A 1 191 ? 1.899 -3.031 15.362 1.00 88.69 191 TYR A O 1
ATOM 1553 N N . VAL A 1 192 ? 0.499 -1.790 14.115 1.00 89.81 192 VAL A N 1
ATOM 1554 C CA . VAL A 1 192 ? 0.657 -0.554 14.890 1.00 89.81 192 VAL A CA 1
ATOM 1555 C C . VAL A 1 192 ? 0.282 -0.774 16.361 1.00 89.81 192 VAL A C 1
ATOM 1557 O O . VAL A 1 192 ? 1.046 -0.395 17.244 1.00 89.81 192 VAL A O 1
ATOM 1560 N N . ASP A 1 193 ? -0.830 -1.458 16.641 1.00 89.44 193 ASP A N 1
ATOM 1561 C CA . ASP A 1 193 ? -1.253 -1.781 18.010 1.00 89.44 193 ASP A CA 1
ATOM 1562 C C . ASP A 1 193 ? -0.243 -2.654 18.756 1.00 89.44 193 ASP A C 1
ATOM 1564 O O . ASP A 1 193 ? -0.043 -2.497 19.961 1.00 89.44 193 ASP A O 1
ATOM 1568 N N . ALA A 1 194 ? 0.375 -3.613 18.064 1.00 85.56 194 ALA A N 1
ATOM 1569 C CA . ALA A 1 194 ? 1.418 -4.443 18.649 1.00 85.56 194 ALA A CA 1
ATOM 1570 C C . ALA A 1 194 ? 2.659 -3.612 18.999 1.00 85.56 194 ALA A C 1
ATOM 1572 O O . ALA A 1 194 ? 3.213 -3.804 20.079 1.00 85.56 194 ALA A O 1
ATOM 1573 N N . GLN A 1 195 ? 3.046 -2.659 18.146 1.00 82.69 195 GLN A N 1
ATOM 1574 C CA . GLN A 1 195 ? 4.172 -1.764 18.425 1.00 82.69 195 GLN A CA 1
ATOM 1575 C C . GLN A 1 195 ? 3.905 -0.855 19.633 1.00 82.69 195 GLN A C 1
ATOM 1577 O O . GLN A 1 195 ? 4.758 -0.747 20.511 1.00 82.69 195 GLN A O 1
ATOM 1582 N N . GLU A 1 196 ? 2.705 -0.273 19.746 1.00 84.69 196 GLU A N 1
ATOM 1583 C CA . GLU A 1 196 ? 2.360 0.570 20.903 1.00 84.69 196 GLU A CA 1
ATOM 1584 C C . GLU A 1 196 ? 2.373 -0.208 22.231 1.00 84.69 196 GLU A C 1
ATOM 1586 O O . GLU A 1 196 ? 2.763 0.335 23.270 1.00 84.69 196 GLU A O 1
ATOM 1591 N N . ARG A 1 197 ? 1.974 -1.488 22.207 1.00 82.75 197 ARG A N 1
ATOM 1592 C CA . ARG A 1 197 ? 2.044 -2.365 23.386 1.00 82.75 197 ARG A CA 1
ATOM 1593 C C . ARG A 1 197 ? 3.486 -2.647 23.801 1.00 82.75 197 ARG A C 1
ATOM 1595 O O . ARG A 1 197 ? 3.818 -2.435 24.959 1.00 82.75 197 ARG A O 1
ATOM 1602 N N . LEU A 1 198 ? 4.341 -3.038 22.852 1.00 78.19 198 LEU A N 1
ATOM 1603 C CA . LEU A 1 198 ? 5.757 -3.318 23.124 1.00 78.19 198 LEU A CA 1
ATOM 1604 C C . LEU A 1 198 ? 6.484 -2.114 23.735 1.00 78.19 198 LEU A C 1
ATOM 1606 O O . LEU A 1 198 ? 7.335 -2.283 24.605 1.00 78.19 198 LEU A O 1
ATOM 1610 N N . GLN A 1 199 ? 6.135 -0.901 23.307 1.00 70.56 199 GLN A N 1
ATOM 1611 C CA . GLN A 1 199 ? 6.698 0.320 23.873 1.00 70.56 199 GLN A CA 1
ATOM 1612 C C . GLN A 1 199 ? 6.248 0.547 25.320 1.00 70.56 199 GLN A C 1
ATOM 1614 O O . GLN A 1 199 ? 7.088 0.802 26.179 1.00 70.56 199 GLN A O 1
ATOM 1619 N N . THR A 1 200 ? 4.949 0.395 25.596 1.00 70.31 200 THR A N 1
ATOM 1620 C CA . THR A 1 200 ? 4.396 0.555 26.953 1.00 70.31 200 THR A CA 1
ATOM 1621 C C . THR A 1 200 ? 5.065 -0.414 27.929 1.00 70.31 200 THR A C 1
ATOM 1623 O O . THR A 1 200 ? 5.513 0.003 28.994 1.00 70.31 200 THR A O 1
ATOM 1626 N N . ASP A 1 201 ? 5.227 -1.675 27.524 1.00 65.88 201 ASP A N 1
ATOM 1627 C CA . ASP A 1 201 ? 5.904 -2.690 28.333 1.00 65.88 201 ASP A CA 1
ATOM 1628 C C . ASP A 1 201 ? 7.388 -2.327 28.558 1.00 65.88 201 ASP A C 1
ATOM 1630 O O . ASP A 1 201 ? 7.899 -2.451 29.670 1.00 65.88 201 ASP A O 1
ATOM 1634 N N . SER A 1 202 ? 8.082 -1.799 27.538 1.00 60.22 202 SER A N 1
ATOM 1635 C CA . SER A 1 202 ? 9.487 -1.374 27.664 1.00 60.22 202 SER A CA 1
ATOM 1636 C C . SER A 1 202 ? 9.690 -0.153 28.571 1.00 60.22 202 SER A C 1
ATOM 1638 O O . SER A 1 202 ? 10.695 -0.076 29.287 1.00 60.22 202 SER A O 1
ATOM 1640 N N . ASP A 1 203 ? 8.730 0.777 28.569 1.00 59.66 203 ASP A N 1
ATOM 1641 C CA . ASP A 1 203 ? 8.731 1.976 29.408 1.00 59.66 203 ASP A CA 1
ATOM 1642 C C . ASP A 1 203 ? 8.420 1.626 30.875 1.00 59.66 203 ASP A C 1
ATOM 1644 O O . ASP A 1 203 ? 9.016 2.205 31.789 1.00 59.66 203 ASP A O 1
ATOM 1648 N N . GLU A 1 204 ? 7.529 0.655 31.115 1.00 60.22 204 GLU A N 1
ATOM 1649 C CA . GLU A 1 204 ? 7.184 0.156 32.453 1.00 60.22 204 GLU A CA 1
ATOM 1650 C C . GLU A 1 204 ? 8.286 -0.723 33.065 1.00 60.22 204 GLU A C 1
ATOM 1652 O O . GLU A 1 204 ? 8.566 -0.617 34.263 1.00 60.22 204 GLU A O 1
ATOM 1657 N N . GLU A 1 205 ? 8.965 -1.547 32.261 1.00 58.09 205 GLU A N 1
ATOM 1658 C CA . GLU A 1 205 ? 10.089 -2.376 3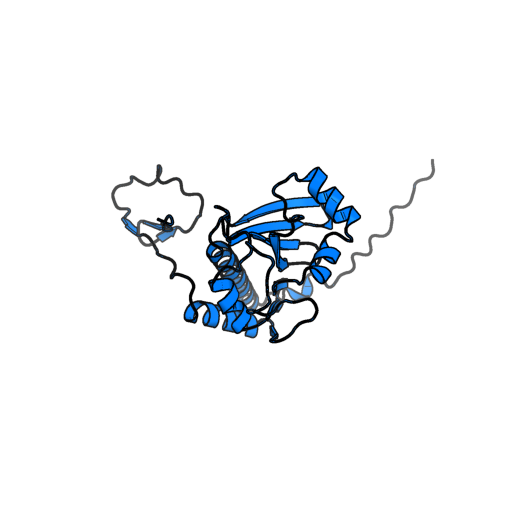2.718 1.00 58.09 205 GLU A CA 1
ATOM 1659 C C . GLU A 1 205 ? 11.421 -1.603 32.805 1.00 58.09 205 GLU A C 1
ATOM 1661 O O . GLU A 1 205 ? 12.422 -2.129 33.300 1.00 58.09 205 GLU A O 1
ATOM 1666 N N . GLY A 1 206 ? 11.461 -0.340 32.358 1.00 52.84 206 GLY A N 1
ATOM 1667 C CA . GLY A 1 206 ? 12.677 0.482 32.337 1.00 52.84 206 GLY A CA 1
ATOM 1668 C C . GLY A 1 206 ? 13.782 -0.084 31.435 1.00 52.84 206 GLY A C 1
ATOM 1669 O O . GLY A 1 206 ? 14.950 0.302 31.555 1.00 52.84 206 GLY A O 1
ATOM 1670 N N . THR A 1 207 ? 13.442 -1.014 30.542 1.00 48.12 207 THR A N 1
ATOM 1671 C CA . THR A 1 207 ? 14.379 -1.650 29.621 1.00 48.12 207 THR A CA 1
ATOM 1672 C C . THR A 1 207 ? 14.528 -0.783 28.384 1.00 48.12 207 THR A C 1
ATOM 1674 O O . THR A 1 207 ? 13.715 -0.810 27.463 1.00 48.12 207 THR A O 1
ATOM 1677 N N . ASN A 1 208 ? 15.602 -0.001 28.355 1.00 41.97 208 ASN A N 1
ATOM 1678 C CA . ASN A 1 208 ? 15.947 0.838 27.221 1.00 41.97 208 ASN A CA 1
ATOM 1679 C C . ASN A 1 208 ? 16.392 -0.040 26.033 1.00 41.97 208 ASN A C 1
ATOM 1681 O O . ASN A 1 208 ? 17.568 -0.381 25.899 1.00 41.97 208 ASN A O 1
ATOM 1685 N N . PHE A 1 209 ? 15.458 -0.406 25.148 1.00 45.34 209 PHE A N 1
ATOM 1686 C CA . PHE A 1 209 ? 15.740 -1.189 23.933 1.00 45.34 209 PHE A CA 1
ATOM 1687 C C . PHE A 1 209 ? 16.759 -0.510 22.993 1.00 45.34 209 PHE A C 1
ATOM 1689 O O . PHE A 1 209 ? 17.343 -1.167 22.130 1.00 45.34 209 PHE A O 1
ATOM 1696 N N . SER A 1 210 ? 17.042 0.787 23.187 1.00 45.03 210 SER A N 1
ATOM 1697 C CA . SER A 1 210 ? 18.045 1.527 22.409 1.00 45.03 210 SER A CA 1
ATOM 1698 C C . SER A 1 210 ? 19.500 1.085 22.641 1.00 45.03 210 SER A C 1
ATOM 1700 O O . SER A 1 210 ? 20.378 1.468 21.862 1.00 45.03 210 SER A O 1
ATOM 1702 N N . GLU A 1 211 ? 19.786 0.250 23.650 1.00 41.75 211 GLU A N 1
ATOM 1703 C CA . GLU A 1 211 ? 21.145 -0.263 23.891 1.00 41.75 211 GLU A CA 1
ATOM 1704 C C . GLU A 1 211 ? 21.522 -1.499 23.057 1.00 41.75 211 GLU A C 1
ATOM 1706 O O . GLU A 1 211 ? 22.713 -1.765 22.892 1.00 41.75 211 GLU A O 1
ATOM 1711 N N . TYR A 1 212 ? 20.573 -2.206 22.429 1.00 41.62 212 TYR A N 1
ATOM 1712 C CA . TYR A 1 212 ? 20.905 -3.417 21.656 1.00 41.62 212 TYR A CA 1
ATOM 1713 C C . TYR A 1 212 ? 21.572 -3.159 20.291 1.00 41.62 212 TYR A C 1
ATOM 1715 O O . TYR A 1 212 ? 22.064 -4.099 19.672 1.00 41.62 212 TYR A O 1
ATOM 1723 N N . ASN A 1 213 ? 21.676 -1.900 19.845 1.0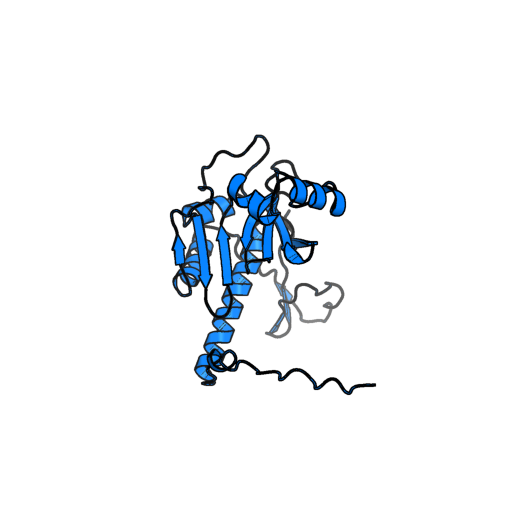0 45.09 213 ASN A N 1
ATOM 1724 C CA . ASN A 1 213 ? 22.307 -1.526 18.568 1.00 45.09 213 ASN A CA 1
ATOM 1725 C C . ASN A 1 213 ? 23.595 -0.686 18.711 1.00 45.09 213 ASN A C 1
ATOM 1727 O O . ASN A 1 213 ? 23.981 0.024 17.779 1.00 45.09 213 ASN A O 1
ATOM 1731 N N . ARG A 1 214 ? 24.297 -0.750 19.855 1.00 39.88 214 ARG A N 1
ATOM 1732 C CA . ARG A 1 214 ? 25.524 0.044 20.097 1.00 39.88 214 ARG A CA 1
ATOM 1733 C C . ARG A 1 214 ? 26.826 -0.725 20.334 1.00 39.88 214 ARG A C 1
ATOM 1735 O O . ARG A 1 214 ? 27.765 -0.143 20.868 1.00 39.88 214 ARG A O 1
ATOM 1742 N N . GLU A 1 215 ? 26.972 -1.945 19.819 1.00 33.41 215 GLU A N 1
ATOM 1743 C CA . GLU A 1 215 ? 28.311 -2.534 19.667 1.00 33.41 215 GLU A CA 1
ATOM 1744 C C . GLU A 1 215 ? 28.601 -2.991 18.229 1.00 33.41 215 GLU A C 1
ATOM 1746 O O . GLU A 1 215 ? 27.962 -3.920 17.732 1.00 33.41 215 GLU A O 1
ATOM 1751 N N . PRO A 1 216 ? 29.617 -2.422 17.544 1.00 40.69 216 PRO A N 1
ATOM 1752 C CA . PRO A 1 216 ? 30.214 -3.102 16.413 1.00 40.69 216 PRO A CA 1
ATOM 1753 C C . PRO A 1 216 ? 30.990 -4.286 16.987 1.00 40.69 216 PRO A C 1
ATOM 1755 O O . PRO A 1 216 ? 32.081 -4.119 17.536 1.00 40.69 216 PRO A O 1
ATOM 1758 N N . ILE A 1 217 ? 30.441 -5.497 16.871 1.00 45.44 217 ILE A N 1
ATOM 1759 C CA . ILE A 1 217 ? 31.200 -6.714 17.164 1.00 45.44 217 ILE A CA 1
ATOM 1760 C C . ILE A 1 217 ? 32.332 -6.778 16.139 1.00 45.44 217 ILE A C 1
ATOM 1762 O O . ILE A 1 217 ? 32.182 -7.285 15.026 1.00 45.44 217 ILE A O 1
ATOM 1766 N N . GLY A 1 218 ? 33.488 -6.244 16.529 1.00 42.03 218 GLY A N 1
ATOM 1767 C CA . GLY A 1 218 ? 34.757 -6.411 15.851 1.00 42.03 218 GLY A CA 1
ATOM 1768 C C . GLY A 1 218 ? 35.120 -7.888 15.828 1.00 42.03 218 GLY A C 1
ATOM 1769 O O . GLY A 1 218 ? 35.885 -8.373 16.662 1.00 42.03 218 GLY A O 1
ATOM 1770 N N . ARG A 1 219 ? 34.592 -8.624 14.850 1.00 38.03 219 ARG A N 1
ATOM 1771 C CA . ARG A 1 219 ? 35.093 -9.951 14.511 1.00 38.03 219 ARG A CA 1
ATOM 1772 C C . ARG A 1 219 ? 36.468 -9.763 13.880 1.00 38.03 219 ARG A C 1
ATOM 1774 O O . ARG A 1 219 ? 36.591 -9.439 12.702 1.00 38.03 219 ARG A O 1
ATOM 1781 N N . LYS A 1 220 ? 37.528 -9.967 14.668 1.00 42.06 220 LYS A N 1
ATOM 1782 C CA . LYS A 1 220 ? 38.863 -10.207 14.104 1.00 42.06 220 LYS A CA 1
ATOM 1783 C C . LYS A 1 220 ? 38.761 -11.389 13.129 1.00 42.06 220 LYS A C 1
ATOM 1785 O O . LYS A 1 220 ? 38.208 -12.421 13.516 1.00 42.06 220 LYS A O 1
ATOM 1790 N N . PRO A 1 221 ? 39.299 -11.283 11.903 1.00 40.56 221 PRO A N 1
ATOM 1791 C CA . PRO A 1 221 ? 39.294 -12.403 10.977 1.00 40.56 221 PRO A CA 1
ATOM 1792 C C . PRO A 1 221 ? 40.135 -13.555 11.555 1.00 40.56 221 PRO A C 1
ATOM 1794 O O . PRO A 1 221 ? 41.174 -13.303 12.182 1.00 40.56 221 PRO A O 1
ATOM 1797 N N . PRO A 1 222 ? 39.718 -14.820 11.372 1.00 39.22 222 PRO A N 1
ATOM 1798 C CA . PRO A 1 222 ? 40.475 -15.957 11.867 1.00 39.22 222 PRO A CA 1
ATOM 1799 C C . PRO A 1 222 ? 41.828 -16.033 11.150 1.00 39.22 222 PRO A C 1
ATOM 1801 O O . PRO A 1 222 ? 41.925 -15.909 9.926 1.00 39.22 222 PRO A O 1
ATOM 1804 N N . LYS A 1 223 ? 42.898 -16.227 11.928 1.00 43.78 223 LYS A N 1
ATOM 1805 C CA . LYS A 1 223 ? 44.252 -16.428 11.403 1.00 43.78 223 LYS A CA 1
ATOM 1806 C C . LYS A 1 223 ? 44.256 -17.676 10.518 1.00 43.78 223 LYS A C 1
ATOM 1808 O O . LYS A 1 223 ? 44.026 -18.777 11.009 1.00 43.78 223 LYS A O 1
ATOM 1813 N N . ARG A 1 224 ? 44.563 -17.511 9.227 1.00 44.50 224 ARG A N 1
ATOM 1814 C CA . ARG A 1 224 ? 44.881 -18.630 8.331 1.00 44.50 224 ARG A CA 1
ATOM 1815 C C . ARG A 1 224 ? 46.084 -19.386 8.900 1.00 44.50 224 ARG A C 1
ATOM 1817 O O . ARG A 1 224 ? 47.188 -18.839 8.938 1.00 44.50 224 ARG A O 1
ATOM 1824 N N . HIS A 1 225 ? 45.887 -20.631 9.323 1.00 41.06 225 HIS A N 1
ATOM 1825 C CA . HIS A 1 225 ? 47.001 -21.561 9.453 1.00 41.06 225 HIS A CA 1
ATOM 1826 C C . HIS A 1 225 ? 47.490 -21.901 8.045 1.00 41.06 225 HIS A C 1
ATOM 1828 O O . HIS A 1 225 ? 46.715 -22.348 7.203 1.00 41.06 225 HIS A O 1
ATOM 1834 N N . ARG A 1 226 ? 48.767 -21.606 7.783 1.00 41.72 226 ARG A N 1
ATOM 1835 C CA . ARG A 1 226 ? 49.463 -22.072 6.586 1.00 41.72 226 ARG A CA 1
ATOM 1836 C C . ARG A 1 226 ? 49.573 -23.595 6.666 1.00 41.72 226 ARG A C 1
ATOM 1838 O O . ARG A 1 226 ? 50.106 -24.096 7.656 1.00 41.72 226 ARG A O 1
ATOM 1845 N N . LEU A 1 227 ? 49.086 -24.272 5.635 1.00 43.72 227 LEU A N 1
ATOM 1846 C CA . LEU A 1 227 ? 49.649 -25.534 5.164 1.00 43.72 227 LEU A CA 1
ATOM 1847 C C . LEU A 1 227 ? 50.555 -25.202 3.978 1.00 43.72 227 LEU A C 1
ATOM 1849 O O . LEU A 1 227 ? 50.159 -24.308 3.193 1.00 43.72 227 LEU A O 1
#

pLDDT: mean 80.28, std 22.52, range [27.75, 98.62]

Foldseek 3Di:
DPPQAKWKDAPNDTDDDPPDDPVPPPDPGIDTDRPRPPFDDLVVLVVLVVLLVVQHDAAADDPQFDALPDDDPPQFDDDPSLSSNRVRGQWGWGHDPFTKIFHWGDPVSVCVLLPHVVSLVVLCVVVDDPDCSDRQWIFTIARDSQKTKTARGRNPDPQHCFIWIGRNVVSDIDGPGGDDVSRVVVVVVVVSVVVVVVVVVCVVVVPPPVVVPPDPPPPDDDDDDDD

Secondary structure (DSSP, 8-state):
------EEEETTEEE--TT--GGG---TT-EEE---PPPP-HHHHHHHHHHHHHSEEEES--TTB--TT----TTB---HHHHHHHHH-SEEEEESSSEEEEE-B-HHHHHHHHSSHHHHHHHHHHH-SSSTTSTTEEEEEESSSSEEEEEE-BTT-TTTT-EEEEETTTTEEEEEEPSSTHHHHHHHHHHHHHHHHHHHHHHHTT--GGGGG------PPPP----

Radius of gyration: 21.46 Å; chains: 1; bounding box: 71×44×51 Å

Sequence (227 aa):
MTPGRVSVICDDKVWTDPEIQLKDFWKEGCTLTALETPAWGVARLETLKAKFLKHGKLEKEADGCRKHDAELPDGLALPSILIELMKMGVKWTFKDLFHLEIFVLTDEANLSIFGDEECREDWREEHGDDTCANTWWLCIGNSSEYDYYYVNAKEDSPDFGQVRHIVNNCDEESIYTQAPFDNFLDAVERYVDAQERLQTDSDEEGTNFSEYNREPIGRKPPKRHRL

Organism: NCBI:txid1628268